Protein 7LUU (pdb70)

Nearest PDB structures (foldseek):
  7luu-assembly1_A  TM=1.004E+00  e=3.576E-62  Sphingobium indicum B90A
  5iqk-assembly1_A  TM=9.553E-01  e=4.157E-34  uncultured bacterium
  6e0s-assembly1_A  TM=9.565E-01  e=1.818E-33  soil metagenome
  4p62-assembly1_A-2  TM=9.574E-01  e=1.769E-32  Pseudomonas aeruginosa
  4ax0-assembly1_B  TM=9.598E-01  e=3.700E-32  Pseudomonas aeruginosa

Structure (mmCIF, N/CA/C/O backbone):
data_7LUU
#
_entry.id   7LUU
#
_cell.length_a   62.640
_cell.length_b   75.420
_cell.length_c   56.670
_cell.angle_alpha   90.000
_cell.angle_beta   90.000
_cell.angle_gamma   90.000
#
_symmetry.space_group_name_H-M   'P 21 21 2'
#
loop_
_entity.id
_entity.type
_entity.pdbx_description
1 polymer 'Subclass B3 metallo-beta-lactamase'
2 non-polymer 'ZINC ION'
3 non-polymer 'SULFATE ION'
4 non-polymer GLYCEROL
5 water water
#
loop_
_atom_site.group_PDB
_atom_site.id
_atom_site.type_symbol
_atom_site.label_atom_id
_atom_site.label_alt_id
_atom_site.label_comp_id
_atom_site.label_asym_id
_atom_site.label_entity_id
_atom_site.label_seq_id
_atom_site.pdbx_PDB_ins_code
_atom_site.Cartn_x
_atom_site.Cartn_y
_atom_site.Cartn_z
_atom_site.occupancy
_atom_site.B_iso_or_equiv
_atom_site.auth_seq_id
_atom_site.auth_comp_id
_atom_site.auth_asym_id
_atom_site.auth_atom_id
_atom_site.pdbx_PDB_model_num
ATOM 1 N N . SER A 1 39 ? 39.28200 24.00200 17.96400 1.000 68.78135 19 SER A N 1
ATOM 2 C CA . SER A 1 39 ? 37.98700 23.34400 18.11000 1.000 63.73754 19 SER A CA 1
ATOM 3 C C . SER A 1 39 ? 37.08300 23.51000 16.88400 1.000 59.98717 19 SER A C 1
ATOM 4 O O . SER A 1 39 ? 36.37600 24.50900 16.71100 1.000 66.75864 19 SER A O 1
ATOM 7 N N . ASP A 1 40 ? 37.07400 22.50800 16.03500 1.000 50.24907 20 ASP A N 1
ATOM 8 C CA . ASP A 1 40 ? 36.11000 22.48700 14.94600 1.000 45.71539 20 ASP A CA 1
ATOM 9 C C . ASP A 1 40 ? 34.95100 21.62600 15.41200 1.000 36.78228 20 ASP A C 1
ATOM 10 O O . ASP A 1 40 ? 34.99000 20.38700 15.35100 1.000 36.47355 20 ASP A O 1
ATOM 15 N N . ASP A 1 41 ? 33.95000 22.28300 15.93700 1.000 35.73525 21 ASP A N 1
ATOM 16 C CA . ASP A 1 41 ? 32.84500 21.60700 16.58600 1.000 32.20100 21 ASP A CA 1
ATOM 17 C C . ASP A 1 41 ? 31.81500 21.21200 15.52400 1.000 26.37500 21 ASP A C 1
ATOM 18 O O . ASP A 1 41 ? 31.19500 22.09300 14.91300 1.000 25.52625 21 ASP A O 1
ATOM 23 N N . PRO A 1 42 ? 31.62900 19.91000 15.26100 1.000 23.29069 22 PRO A N 1
ATOM 24 C CA . PRO A 1 42 ? 30.67200 19.48400 14.23100 1.000 22.22477 22 PRO A CA 1
ATOM 25 C C . PRO A 1 42 ? 29.24400 19.86100 14.56700 1.000 20.09867 22 PRO A C 1
ATOM 26 O O . PRO A 1 42 ? 28.37500 19.89600 13.66800 1.000 21.74388 22 PRO A O 1
ATOM 30 N N . LEU A 1 43 ? 28.96200 20.02900 15.85200 1.000 19.87124 23 LEU A N 1
ATOM 31 C CA . LEU A 1 43 ? 27.57400 20.25800 16.24000 1.000 17.09707 23 LEU A CA 1
ATOM 32 C C . LEU A 1 43 ? 27.18700 21.74100 16.20600 1.000 17.07296 23 LEU A C 1
ATOM 33 O O . LEU A 1 43 ? 25.98500 22.07300 16.23500 1.000 15.87509 23 LEU A O 1
ATOM 38 N N . THR A 1 44 ? 28.16200 22.63800 16.08500 1.000 17.95119 24 THR A N 1
ATOM 39 C CA . THR A 1 44 ? 27.82500 24.06700 15.95300 1.000 16.26950 24 THR A CA 1
ATOM 40 C C . THR A 1 44 ? 28.38800 24.69900 14.69400 1.000 19.47178 24 THR A C 1
ATOM 41 O O . THR A 1 44 ? 28.20700 25.91200 14.49700 1.000 19.25161 24 THR A O 1
ATOM 45 N N . ARG A 1 45 ? 29.04500 23.93100 13.81600 1.000 18.83489 25 ARG A N 1
ATOM 46 C CA . ARG A 1 45 ? 29.59400 24.53100 12.60500 1.000 18.44460 25 ARG A CA 1
ATOM 47 C C . ARG A 1 45 ? 28.45800 25.19000 11.80900 1.000 20.00490 25 ARG A C 1
ATOM 48 O O . ARG A 1 45 ? 27.40900 24.55900 11.62800 1.000 16.81671 25 ARG A O 1
ATOM 56 N N . PRO A 1 46 ? 28.56300 26.48900 11.44000 1.000 18.33708 26 PRO A N 1
ATOM 57 C CA . PRO A 1 46 ? 27.38100 27.25500 10.98700 1.000 18.77471 26 PRO A CA 1
ATOM 58 C C . PRO A 1 46 ? 26.78200 26.74200 9.69400 1.000 19.12459 26 PRO A C 1
ATOM 59 O O . PRO A 1 46 ? 27.48500 26.20200 8.81200 1.000 19.73380 26 PRO A O 1
ATOM 63 N N . MET A 1 47 ? 25.46600 26.87500 9.60600 1.000 16.59107 27 MET A N 1
ATOM 64 C CA . MET A 1 47 ? 24.69900 26.66200 8.37900 1.000 20.45045 27 MET A CA 1
ATOM 65 C C . MET A 1 47 ? 23.94400 27.91700 7.96500 1.000 18.46286 27 MET A C 1
ATOM 66 O O . MET A 1 47 ? 23.53500 28.70500 8.78800 1.000 18.61818 27 MET A O 1
ATOM 71 N N . ALA A 1 48 ? 23.64900 28.00800 6.67000 1.000 20.78505 28 ALA A N 1
ATOM 72 C CA . ALA A 1 48 ? 22.76000 29.03300 6.12000 1.000 21.91063 28 ALA A CA 1
ATOM 73 C C . ALA A 1 48 ? 23.07800 30.42100 6.65500 1.000 18.91836 28 ALA A C 1
ATOM 74 O O . ALA A 1 48 ? 22.23000 31.12600 7.20800 1.000 21.28644 28 ALA A O 1
ATOM 76 N N . VAL A 1 49 ? 24.33800 30.81000 6.48800 1.000 22.56226 29 VAL A N 1
ATOM 77 C CA . VAL A 1 49 ? 24.82800 31.98200 7.19100 1.000 21.73618 29 VAL A CA 1
ATOM 78 C C . VAL A 1 49 ? 24.13700 33.24900 6.70900 1.000 21.56879 29 VAL A C 1
ATOM 79 O O . VAL A 1 49 ? 23.85400 34.15800 7.50500 1.000 23.31659 29 VAL A O 1
ATOM 83 N N . GLU A 1 50 ? 23.78400 33.34000 5.42400 1.000 25.16322 30 GLU A N 1
ATOM 84 C CA . GLU A 1 50 ? 23.07700 34.53000 4.94500 1.000 26.73981 30 GLU A CA 1
ATOM 85 C C . GLU A 1 50 ? 21.64600 34.59900 5.50700 1.000 25.52930 30 GLU A C 1
ATOM 86 O O . GLU A 1 50 ? 21.23000 35.63500 6.06700 1.000 22.73869 30 GLU A O 1
ATOM 92 N N . ARG A 1 51 ? 20.90600 33.49200 5.41100 1.000 22.19634 31 ARG A N 1
ATOM 93 C CA . ARG A 1 51 ? 19.56200 33.45200 5.96800 1.000 24.24593 31 ARG A CA 1
ATOM 94 C C . ARG A 1 51 ? 19.57300 33.63800 7.47100 1.000 23.87893 31 ARG A C 1
ATOM 95 O O . ARG A 1 51 ? 18.58700 34.14200 8.04100 1.000 22.91020 31 ARG A O 1
ATOM 103 N N . ALA A 1 52 ? 20.66300 33.19800 8.13200 1.000 21.25234 32 ALA A N 1
ATOM 104 C CA . ALA A 1 52 ? 20.77200 33.30900 9.57400 1.000 20.20023 32 ALA A CA 1
ATOM 105 C C . ALA A 1 52 ? 20.82900 34.76200 10.04600 1.000 21.80705 32 ALA A C 1
ATOM 106 O O . ALA A 1 52 ? 20.45200 35.02500 11.21000 1.000 22.43129 32 ALA A O 1
ATOM 108 N N . LYS A 1 53 ? 21.23900 35.71700 9.17700 1.000 21.97283 33 LYS A N 1
ATOM 109 C CA . LYS A 1 53 ? 21.24000 37.11900 9.60400 1.000 22.90889 33 LYS A CA 1
ATOM 110 C C . LYS A 1 53 ? 19.84200 37.57700 10.00300 1.000 29.74029 33 LYS A C 1
ATOM 111 O O . LYS A 1 53 ? 19.69300 38.37700 10.93900 1.000 29.08756 33 LYS A O 1
ATOM 117 N N . GLU A 1 54 ? 18.81400 37.10200 9.29900 1.000 23.94734 34 GLU A N 1
ATOM 118 C CA . GLU A 1 54 ? 17.43200 37.37000 9.65600 1.000 23.49631 34 GLU A CA 1
ATOM 119 C C . GLU A 1 54 ? 16.90300 36.39100 10.70200 1.000 21.66448 34 GLU A C 1
ATOM 120 O O . GLU A 1 54 ? 16.27000 36.81000 11.69100 1.000 25.11229 34 GLU A O 1
ATOM 126 N N . TRP A 1 55 ? 17.06300 35.08600 10.45200 1.000 20.93502 35 TRP A N 1
ATOM 127 C CA . TRP A 1 55 ? 16.50300 34.08900 11.35800 1.000 17.97928 35 TRP A CA 1
ATOM 128 C C . TRP A 1 55 ? 17.01500 34.27800 12.77500 1.000 19.67143 35 TRP A C 1
ATOM 129 O O . TRP A 1 55 ? 16.26100 34.09900 13.73100 1.000 19.48404 35 TRP A O 1
ATOM 140 N N . LEU A 1 56 ? 18.31600 34.55400 12.92700 1.000 18.69507 36 LEU A N 1
ATOM 141 C CA . LEU A 1 56 ? 18.91900 34.57000 14.24900 1.000 16.62564 36 LEU A CA 1
ATOM 142 C C . LEU A 1 56 ? 19.09600 36.00300 14.77100 1.000 18.16431 36 LEU A C 1
ATOM 143 O O . LEU A 1 56 ? 19.83200 36.22900 15.71900 1.000 20.19959 36 LEU A O 1
ATOM 148 N N . ALA A 1 57 ? 18.37900 36.97600 14.19400 1.000 18.23124 37 ALA A N 1
ATOM 149 C CA . ALA A 1 57 ? 18.48600 38.31500 14.76500 1.000 19.10226 37 ALA A CA 1
ATOM 150 C C . ALA A 1 57 ? 18.11100 38.26500 16.25600 1.000 17.93033 37 ALA A C 1
ATOM 151 O O . ALA A 1 57 ? 17.14400 37.59600 16.64400 1.000 17.37562 37 ALA A O 1
ATOM 153 N N . PRO A 1 58 ? 18.85200 38.92900 17.11300 1.000 17.22179 38 PRO A N 1
ATOM 154 C CA . PRO A 1 58 ? 18.67200 38.70300 18.54400 1.000 16.22038 38 PRO A CA 1
ATOM 155 C C . PRO A 1 58 ? 17.44800 39.40500 19.08900 1.000 16.88486 38 PRO A C 1
ATOM 156 O O . PRO A 1 58 ? 17.10100 40.53200 18.67500 1.000 21.33665 38 PRO A O 1
ATOM 160 N N . LEU A 1 59 ? 16.89800 38.80200 20.14800 1.000 18.25189 39 LEU A N 1
ATOM 161 C CA . LEU A 1 59 ? 15.82900 39.38900 20.96600 1.000 19.53697 39 LEU A CA 1
ATOM 162 C C . LEU A 1 59 ? 16.14100 39.11200 22.42500 1.000 18.96632 39 LEU A C 1
ATOM 163 O O . LEU A 1 59 ? 16.62800 38.02500 22.75500 1.000 19.40221 39 LEU A O 1
ATOM 168 N N . PRO A 1 60 ? 15.81200 40.01500 23.34000 1.000 18.53477 40 PRO A N 1
ATOM 169 C CA . PRO A 1 60 ? 15.96600 39.67300 24.72200 1.000 18.60425 40 PRO A CA 1
ATOM 170 C C . PRO A 1 60 ? 15.05700 38.51200 25.08000 1.000 17.11339 40 PRO A C 1
ATOM 171 O O . PRO A 1 60 ? 13.88900 38.46200 24.65500 1.000 20.98655 40 PRO A O 1
ATOM 175 N N . PRO A 1 61 ? 15.51900 37.58000 25.88100 1.000 17.00182 41 PRO A N 1
ATOM 176 C CA . PRO A 1 61 ? 14.60500 36.52800 26.35700 1.000 14.19484 41 PRO A CA 1
ATOM 177 C C . PRO A 1 61 ? 13.52400 37.12100 27.24400 1.000 15.37814 41 PRO A C 1
ATOM 178 O O . PRO A 1 61 ? 13.72000 38.14100 27.94100 1.000 19.16148 41 PRO A O 1
ATOM 182 N N . GLU A 1 62 ? 12.32600 36.53600 27.14000 1.000 17.83389 42 GLU A N 1
ATOM 183 C CA . GLU A 1 62 ? 11.13500 37.13300 27.77800 1.000 17.31927 42 GLU A CA 1
ATOM 184 C C . GLU A 1 62 ? 10.28100 36.01900 28.35600 1.000 18.95306 42 GLU A C 1
ATOM 185 O O . GLU A 1 62 ? 10.21500 34.91900 27.78300 1.000 19.87755 42 GLU A O 1
ATOM 191 N N . ARG A 1 63 ? 9.63500 36.31300 29.49000 1.000 18.62233 43 ARG A N 1
ATOM 192 C CA . ARG A 1 63 ? 8.60900 35.42500 30.05700 1.000 15.54505 43 ARG A CA 1
ATOM 193 C C . ARG A 1 63 ? 7.35200 35.54700 29.21000 1.000 21.92063 43 ARG A C 1
ATOM 194 O O . ARG A 1 63 ? 6.95600 36.66200 28.82100 1.000 25.03319 43 ARG A O 1
ATOM 202 N N . VAL A 1 64 ? 6.75700 34.40700 28.86000 1.000 16.59264 44 VAL A N 1
ATOM 203 C CA . VAL A 1 64 ? 5.48400 34.36700 28.15800 1.000 15.27837 44 VAL A CA 1
ATOM 204 C C . VAL A 1 64 ? 4.37100 34.47700 29.17900 1.000 18.19494 44 VAL A C 1
ATOM 205 O O . VAL A 1 64 ? 3.56300 35.41000 29.15800 1.000 18.88320 44 VAL A O 1
ATOM 209 N N . PHE A 1 65 ? 4.33300 33.51800 30.08900 1.000 17.07912 45 PHE A N 1
ATOM 210 C CA . PHE A 1 65 ? 3.33500 33.51600 31.13700 1.000 17.67669 45 PHE A CA 1
ATOM 211 C C . PHE A 1 65 ? 3.82600 32.49400 32.15400 1.000 17.09581 45 PHE A C 1
ATOM 212 O O . PHE A 1 65 ? 4.35800 31.44800 31.78100 1.000 16.87898 45 PHE A O 1
ATOM 220 N N . GLY A 1 66 ? 3.70300 32.82100 33.42200 1.000 20.29530 46 GLY A N 1
ATOM 221 C CA . GLY A 1 66 ? 4.01600 31.73800 34.35800 1.000 19.03896 46 GLY A CA 1
ATOM 222 C C . GLY A 1 66 ? 5.46600 31.37400 34.29400 1.000 21.58049 46 GLY A C 1
ATOM 223 O O . GLY A 1 66 ? 6.34100 32.21900 34.17900 1.000 24.85553 46 GLY A O 1
ATOM 224 N N A ASN A 1 67 ? 5.76500 30.08800 34.35200 0.421 17.95231 47 ASN A N 1
ATOM 225 N N B ASN A 1 67 ? 5.66300 30.05900 34.21900 0.579 18.54884 47 ASN A N 1
ATOM 226 C CA A ASN A 1 67 ? 7.16200 29.69900 34.23500 0.421 16.09336 47 ASN A CA 1
ATOM 227 C CA B ASN A 1 67 ? 6.93100 29.37500 34.18900 0.579 18.62417 47 ASN A CA 1
ATOM 228 C C A ASN A 1 67 ? 7.49400 29.24000 32.81300 0.421 17.83853 47 ASN A C 1
ATOM 229 C C B ASN A 1 67 ? 7.53100 29.26200 32.79600 0.579 17.98805 47 ASN A C 1
ATOM 230 O O A ASN A 1 67 ? 8.22500 28.26900 32.62400 0.421 15.21958 47 ASN A O 1
ATOM 231 O O B ASN A 1 67 ? 8.53700 28.58200 32.63500 0.579 16.08556 47 ASN A O 1
ATOM 240 N N . SER A 1 68 ? 6.93300 29.90600 31.79400 1.000 15.31402 48 SER A N 1
ATOM 241 C CA . SER A 1 68 ? 7.26500 29.61000 30.40900 1.000 13.56650 48 SER A CA 1
ATOM 242 C C . SER A 1 68 ? 7.85100 30.85600 29.77900 1.000 15.51303 48 SER A C 1
ATOM 243 O O . SER A 1 68 ? 7.31600 31.97000 29.96300 1.000 16.34988 48 SER A O 1
ATOM 246 N N . TYR A 1 69 ? 8.90000 30.64900 28.99800 1.000 13.30969 49 TYR A N 1
ATOM 247 C CA . TYR A 1 69 ? 9.70100 31.74000 28.45100 1.000 14.63114 49 TYR A CA 1
ATOM 248 C C . TYR A 1 69 ? 10.03800 31.52700 26.98300 1.000 13.42049 49 TYR A C 1
ATOM 249 O O . TYR A 1 69 ? 10.02500 30.42000 26.46700 1.000 14.23607 49 TYR A O 1
ATOM 258 N N . LEU A 1 70 ? 10.45300 32.61200 26.35000 1.000 14.12619 50 LEU A N 1
ATOM 259 C CA . LEU A 1 70 ? 11.05500 32.55300 25.01200 1.000 13.61561 50 LEU A CA 1
ATOM 260 C C . LEU A 1 70 ? 12.53600 32.86600 25.09000 1.000 13.63151 50 LEU A C 1
ATOM 261 O O . LEU A 1 70 ? 12.94500 33.87500 25.69600 1.000 15.85401 50 LEU A O 1
ATOM 266 N N . VAL A 1 71 ? 13.34000 32.01900 24.45400 1.000 12.99522 51 VAL A N 1
ATOM 267 C CA . VAL A 1 71 ? 14.80700 32.21800 24.45300 1.000 13.86018 51 VAL A CA 1
ATOM 268 C C . VAL A 1 71 ? 15.38000 32.11700 23.04100 1.000 13.50048 51 VAL A C 1
ATOM 269 O O . VAL A 1 71 ? 16.58700 31.96800 22.84600 1.000 15.83028 51 VAL A O 1
ATOM 273 N N . GLY A 1 72 ? 14.51500 32.23700 22.04600 1.000 13.34281 52 GLY A N 1
ATOM 274 C CA . GLY A 1 72 ? 14.90000 32.17000 20.65700 1.000 12.99489 52 GLY A CA 1
ATOM 275 C C . GLY A 1 72 ? 15.20500 33.52500 20.02600 1.000 13.49680 52 GLY A C 1
ATOM 276 O O . GLY A 1 72 ? 15.90800 34.36700 20.63300 1.000 16.84730 52 GLY A O 1
ATOM 277 N N . PHE A 1 73 ? 14.85300 33.66700 18.75700 1.000 12.65816 53 PHE A N 1
ATOM 278 C CA . PHE A 1 73 ? 15.36000 34.75700 17.89700 1.000 15.68973 53 PHE A CA 1
ATOM 279 C C . PHE A 1 73 ? 14.20400 35.40200 17.14300 1.000 18.41536 53 PHE A C 1
ATOM 280 O O . PHE A 1 73 ? 13.07700 34.92000 17.20100 1.000 18.45324 53 PHE A O 1
ATOM 288 N N . ALA A 1 74 ? 14.51400 36.45300 16.33700 1.000 16.91240 54 ALA A N 1
ATOM 289 C CA . ALA A 1 74 ? 13.42900 37.13600 15.65900 1.000 18.23083 54 ALA A CA 1
ATOM 290 C C . ALA A 1 74 ? 12.72700 36.22200 14.68900 1.000 18.19399 54 ALA A C 1
ATOM 291 O O . ALA A 1 74 ? 11.50800 36.33400 14.49800 1.000 19.95503 54 ALA A O 1
ATOM 293 N N . GLY A 1 75 ? 13.45800 35.31400 14.06400 1.000 16.15807 55 GLY A N 1
ATOM 294 C CA . GLY A 1 75 ? 12.84300 34.48900 13.01800 1.000 17.20825 55 GLY A CA 1
ATOM 295 C C . GLY A 1 75 ? 12.62600 33.01200 13.37200 1.000 14.54515 55 GLY A C 1
ATOM 296 O O . GLY A 1 75 ? 12.06700 32.26000 12.54100 1.000 15.32155 55 GLY A O 1
ATOM 297 N N . LEU A 1 76 ? 13.02400 32.58700 14.57600 1.000 12.89024 56 LEU A N 1
ATOM 298 C CA . LEU A 1 76 ? 12.91300 31.15700 14.96700 1.000 12.22593 56 LEU A CA 1
ATOM 299 C C . LEU A 1 76 ? 12.60100 31.12100 16.43900 1.000 13.18572 56 LEU A C 1
ATOM 300 O O . LEU A 1 76 ? 13.37500 31.62200 17.27400 1.000 16.07102 56 LEU A O 1
ATOM 305 N N . SER A 1 77 ? 11.50900 30.45900 16.77000 1.000 12.65281 57 SER A N 1
ATOM 306 C CA . SER A 1 77 ? 11.08400 30.37400 18.16600 1.000 11.98106 57 SER A CA 1
ATOM 307 C C . SER A 1 77 ? 11.80200 29.24200 18.87500 1.000 12.72621 57 SER A C 1
ATOM 308 O O . SER A 1 77 ? 11.91300 28.13000 18.34400 1.000 13.72082 57 SER A O 1
ATOM 311 N N . VAL A 1 78 ? 12.25500 29.52900 20.09800 1.000 11.74021 58 VAL A N 1
ATOM 312 C CA . VAL A 1 78 ? 12.74700 28.49600 21.02800 1.000 12.69076 58 VAL A CA 1
ATOM 313 C C . VAL A 1 78 ? 12.11200 28.78900 22.38400 1.000 13.72686 58 VAL A C 1
ATOM 314 O O . VAL A 1 78 ? 12.20700 29.92700 22.87300 1.000 13.97708 58 VAL A O 1
ATOM 318 N N . ALA A 1 79 ? 11.44000 27.79800 22.97900 1.000 13.29756 59 ALA A N 1
ATOM 319 C CA . ALA A 1 79 ? 10.77300 28.02400 24.27600 1.000 12.10613 59 ALA A CA 1
ATOM 320 C C . ALA A 1 79 ? 11.54100 27.34900 25.40100 1.000 12.87050 59 ALA A C 1
ATOM 321 O O . ALA A 1 79 ? 12.30400 26.41300 25.17000 1.000 14.49960 59 ALA A O 1
ATOM 323 N N . LEU A 1 80 ? 11.34200 27.83500 26.63000 1.000 12.64612 60 LEU A N 1
ATOM 324 C CA . LEU A 1 80 ? 11.98100 27.28100 27.83900 1.000 12.95459 60 LEU A CA 1
ATOM 325 C C . LEU A 1 80 ? 10.88500 27.19800 28.89100 1.000 15.61544 60 LEU A C 1
ATOM 326 O O . LEU A 1 80 ? 10.16700 28.17800 29.11600 1.000 15.94447 60 LEU A O 1
ATOM 331 N N . ILE A 1 81 ? 10.68600 26.00800 29.44900 1.000 13.45540 61 ILE A N 1
ATOM 332 C CA . ILE A 1 81 ? 9.67700 25.79500 30.50000 1.000 15.35461 61 ILE A CA 1
ATOM 333 C C . ILE A 1 81 ? 10.39400 25.41800 31.77400 1.000 16.89310 61 ILE A C 1
ATOM 334 O O . ILE A 1 81 ? 11.15400 24.43900 31.79100 1.000 14.89548 61 ILE A O 1
ATOM 339 N N . ASP A 1 82 ? 10.13600 26.15900 32.84600 1.000 15.64871 62 ASP A N 1
ATOM 340 C CA . ASP A 1 82 ? 10.65100 25.82100 34.16700 1.000 20.13683 62 ASP A CA 1
ATOM 341 C C . ASP A 1 82 ? 9.60000 24.98200 34.89500 1.000 21.06799 62 ASP A C 1
ATOM 342 O O . ASP A 1 82 ? 8.60100 25.50800 35.38800 1.000 23.10779 62 ASP A O 1
ATOM 347 N N . THR A 1 83 ? 9.85500 23.67000 35.04200 1.000 19.33866 63 THR A N 1
ATOM 348 C CA . THR A 1 83 ? 8.80500 22.77200 35.51500 1.000 21.90556 63 THR A CA 1
ATOM 349 C C . THR A 1 83 ? 8.78200 22.61900 37.03400 1.000 26.48736 63 THR A C 1
ATOM 350 O O . THR A 1 83 ? 7.85800 22.00000 37.56100 1.000 27.11058 63 THR A O 1
ATOM 354 N N . GLY A 1 84 ? 9.78200 23.13300 37.71800 1.000 23.57421 64 GLY A N 1
ATOM 355 C CA . GLY A 1 84 ? 9.95900 22.91200 39.14000 1.000 24.59540 64 GLY A CA 1
ATOM 356 C C . GLY A 1 84 ? 10.83400 21.71800 39.45700 1.000 29.71804 64 GLY A C 1
ATOM 357 O O . GLY A 1 84 ? 11.31400 21.60000 40.59500 1.000 29.36905 64 GLY A O 1
ATOM 358 N N . ALA A 1 85 ? 11.08800 20.85900 38.47300 1.000 25.46941 65 ALA A N 1
ATOM 359 C CA . ALA A 1 85 ? 11.95700 19.68600 38.57600 1.000 26.73334 65 ALA A CA 1
ATOM 360 C C . ALA A 1 85 ? 12.84800 19.57800 37.34700 1.000 24.99797 65 ALA A C 1
ATOM 361 O O . ALA A 1 85 ? 13.19800 18.49200 36.88100 1.000 25.68535 65 ALA A O 1
ATOM 363 N N . GLY A 1 86 ? 13.28800 20.71900 36.85400 1.000 24.92676 66 GLY A N 1
ATOM 364 C CA . GLY A 1 86 ? 14.12000 20.75700 35.67400 1.000 24.00826 66 GLY A CA 1
ATOM 365 C C . GLY A 1 86 ? 13.47900 21.61400 34.60600 1.000 19.78391 66 GLY A C 1
ATOM 366 O O . GLY A 1 86 ? 12.31100 22.00600 34.69600 1.000 20.63750 66 GLY A O 1
ATOM 367 N N . LEU A 1 87 ? 14.26300 21.86200 33.57500 1.000 16.05146 67 LEU A N 1
ATOM 368 C CA . LEU A 1 87 ? 13.84300 22.77400 32.50300 1.000 18.24561 67 LEU A CA 1
ATOM 369 C C . LEU A 1 87 ? 13.59100 21.96200 31.24800 1.000 15.41434 67 LEU A C 1
ATOM 370 O O . LEU A 1 87 ? 14.22100 20.91600 31.01600 1.000 16.03553 67 LEU A O 1
ATOM 375 N N . VAL A 1 88 ? 12.70500 22.48400 30.40600 1.000 13.73121 68 VAL A N 1
ATOM 376 C CA . VAL A 1 88 ? 12.44700 21.86700 29.09000 1.000 14.30202 68 VAL A CA 1
ATOM 377 C C . VAL A 1 88 ? 12.63700 22.93600 28.01700 1.000 16.48799 68 VAL A C 1
ATOM 378 O O . VAL A 1 88 ? 12.05700 24.02700 28.12000 1.000 15.76088 68 VAL A O 1
ATOM 382 N N . LEU A 1 89 ? 13.40700 22.63100 26.98300 1.000 12.57625 69 LEU A N 1
ATOM 383 C CA . LEU A 1 89 ? 13.51700 23.50800 25.80600 1.000 13.70148 69 LEU A CA 1
ATOM 384 C C . LEU A 1 89 ? 12.65600 22.94300 24.70200 1.000 12.25895 69 LEU A C 1
ATOM 385 O O . LEU A 1 89 ? 12.53000 21.72300 24.60500 1.000 14.44568 69 LEU A O 1
ATOM 390 N N . ILE A 1 90 ? 12.15100 23.81200 23.82200 1.000 10.82228 70 ILE A N 1
ATOM 391 C CA . ILE A 1 90 ? 11.45100 23.43200 22.61300 1.000 10.20464 70 ILE A CA 1
ATOM 392 C C . ILE A 1 90 ? 12.21000 24.02900 21.44600 1.000 12.33723 70 ILE A C 1
ATOM 393 O O . ILE A 1 90 ? 12.32000 25.26900 21.32700 1.000 13.34463 70 ILE A O 1
ATOM 398 N N . ASP A 1 91 ? 12.72000 23.12600 20.59400 1.000 12.24469 71 ASP A N 1
ATOM 399 C CA . ASP A 1 91 ? 13.53400 23.38000 19.39200 1.000 12.26305 71 ASP A CA 1
ATOM 400 C C . ASP A 1 91 ? 14.90700 23.96600 19.72100 1.000 12.47744 71 ASP A C 1
ATOM 401 O O . ASP A 1 91 ? 15.26600 24.23500 20.89100 1.000 14.67077 71 ASP A O 1
ATOM 406 N N . GLY A 1 92 ? 15.71900 24.05000 18.66500 1.000 13.68607 72 GLY A N 1
ATOM 407 C CA . GLY A 1 92 ? 17.13500 24.39000 18.85100 1.000 14.16827 72 GLY A CA 1
ATOM 408 C C . GLY A 1 92 ? 17.69500 25.28000 17.76500 1.000 14.92738 72 GLY A C 1
ATOM 409 O O . GLY A 1 92 ? 18.91400 25.48200 17.73900 1.000 15.32955 72 GLY A O 1
ATOM 410 N N . ALA A 1 93 ? 16.86600 25.83600 16.88700 1.000 14.22833 73 ALA A N 1
ATOM 411 C CA . ALA A 1 93 ? 17.33100 26.69900 15.79900 1.000 13.14904 73 ALA A CA 1
ATOM 412 C C . ALA A 1 93 ? 18.49500 26.04300 15.01800 1.000 13.11813 73 ALA A C 1
ATOM 413 O O . ALA A 1 93 ? 18.53100 24.81300 14.81800 1.000 15.33329 73 ALA A O 1
ATOM 415 N N . LEU A 1 94 ? 19.39400 26.89400 14.47200 1.000 13.24583 74 LEU A N 1
ATOM 416 C CA . LEU A 1 94 ? 20.51300 26.42700 13.63600 1.000 15.88887 74 LEU A CA 1
ATOM 417 C C . LEU A 1 94 ? 21.68300 25.94600 14.50000 1.000 16.65101 74 LEU A C 1
ATOM 418 O O . LEU A 1 94 ? 21.73800 26.20600 15.70300 1.000 15.65035 74 LEU A O 1
ATOM 423 N N . PRO A 1 95 ? 22.64500 25.20400 13.92500 1.000 14.94828 75 PRO A N 1
ATOM 424 C CA . PRO A 1 95 ? 23.75400 24.72700 14.77300 1.000 15.59264 75 PRO A CA 1
ATOM 425 C C . PRO A 1 95 ? 24.47900 25.86000 15.51900 1.000 16.72168 75 PRO A C 1
ATOM 426 O O . PRO A 1 95 ? 24.82500 25.73200 16.70500 1.000 15.83994 75 PRO A O 1
ATOM 430 N N . GLN A 1 96 ? 24.77700 26.96800 14.83100 1.000 15.84936 76 GLN A N 1
ATOM 431 C CA . GLN A 1 96 ? 25.50200 28.03800 15.48600 1.000 15.84908 76 GLN A CA 1
ATOM 432 C C . GLN A 1 96 ? 24.64500 28.78900 16.49600 1.000 17.48346 76 GLN A C 1
ATOM 433 O O . GLN A 1 96 ? 25.19700 29.60200 17.23900 1.000 21.01485 76 GLN A O 1
ATOM 439 N N . ALA A 1 97 ? 23.33100 28.48000 16.58300 1.000 14.46498 77 ALA A N 1
ATOM 440 C CA . ALA A 1 97 ? 22.48700 29.12600 17.58000 1.000 13.86184 77 ALA A CA 1
ATOM 441 C C . ALA A 1 97 ? 22.60700 28.48900 18.93700 1.000 14.24038 77 ALA A C 1
ATOM 442 O O . ALA A 1 97 ? 22.15300 29.07600 19.92900 1.000 16.77079 77 ALA A O 1
ATOM 444 N N . ALA A 1 98 ? 23.18900 27.29200 19.03200 1.000 14.29062 78 ALA A N 1
ATOM 445 C CA . ALA A 1 98 ? 23.17300 26.63600 20.35000 1.000 16.93134 78 ALA A CA 1
ATOM 446 C C . ALA A 1 98 ? 23.82000 27.49300 21.44000 1.000 17.41734 78 ALA A C 1
ATOM 447 O O . ALA A 1 98 ? 23.19900 27.68600 22.50500 1.000 14.94839 78 ALA A O 1
ATOM 449 N N . PRO A 1 99 ? 25.00000 28.06800 21.24200 1.000 16.90853 79 PRO A N 1
ATOM 450 C CA . PRO A 1 99 ? 25.54900 28.95800 22.29100 0.998 19.69962 79 PRO A CA 1
ATOM 451 C C . PRO A 1 99 ? 24.67800 30.18000 22.58800 1.000 18.82622 79 PRO A C 1
ATOM 452 O O . PRO A 1 99 ? 24.65200 30.62800 23.74900 1.000 18.18040 79 PRO A O 1
ATOM 456 N N . MET A 1 100 ? 24.01000 30.74700 21.57200 1.000 18.31835 80 MET A N 1
ATOM 457 C CA . MET A 1 100 ? 23.13900 31.91100 21.77400 1.000 18.47918 80 MET A CA 1
ATOM 458 C C . MET A 1 100 ? 21.93300 31.52900 22.62300 1.000 14.58008 80 MET A C 1
ATOM 459 O O . MET A 1 100 ? 21.53000 32.26900 23.51400 1.000 17.17184 80 MET A O 1
ATOM 464 N N . ILE A 1 101 ? 21.37000 30.33700 22.38000 1.000 14.78633 81 ILE A N 1
ATOM 465 C CA . ILE A 1 101 ? 20.25800 29.85000 23.21000 1.000 14.87521 81 ILE A CA 1
ATOM 466 C C . ILE A 1 101 ? 20.68500 29.69400 24.66000 1.000 13.69295 81 ILE A C 1
ATOM 467 O O . ILE A 1 101 ? 19.96700 30.13700 25.58300 1.000 15.36636 81 ILE A O 1
ATOM 472 N N . LEU A 1 102 ? 21.83000 29.04800 24.88900 1.000 15.91450 82 LEU A N 1
ATOM 473 C CA . LEU A 1 102 ? 22.27100 28.82100 26.26400 1.000 16.80503 82 LEU A CA 1
ATOM 474 C C . LEU A 1 102 ? 22.55300 30.16500 26.95100 1.000 14.06625 82 LEU A C 1
ATOM 475 O O . LEU A 1 102 ? 22.25100 30.33500 28.13500 1.000 16.28444 82 LEU A O 1
ATOM 480 N N . SER A 1 103 ? 23.14000 31.11300 26.23000 1.000 16.05430 83 SER A N 1
ATOM 481 C CA . SER A 1 103 ? 23.31000 32.45400 26.77400 1.000 16.74336 83 SER A CA 1
ATOM 482 C C . SER A 1 103 ? 21.96700 33.06100 27.20300 1.000 20.73040 83 SER A C 1
ATOM 483 O O . SER A 1 103 ? 21.87100 33.69400 28.26000 1.000 18.33774 83 SER A O 1
ATOM 486 N N . ASN A 1 104 ? 20.93600 32.92900 26.35100 1.000 16.33252 84 ASN A N 1
ATOM 487 C CA . ASN A 1 104 ? 19.62800 33.47400 26.68900 1.000 15.28092 84 ASN A CA 1
ATOM 488 C C . ASN A 1 104 ? 19.05700 32.78200 27.92900 1.000 14.92918 84 ASN A C 1
ATOM 489 O O . ASN A 1 104 ? 18.39100 33.41600 28.76100 1.000 15.77019 84 ASN A O 1
ATOM 494 N N . VAL A 1 105 ? 19.27900 31.47200 28.05600 1.000 13.86241 85 VAL A N 1
ATOM 495 C CA . VAL A 1 105 ? 18.80100 30.74400 29.23600 1.000 15.26424 85 VAL A CA 1
ATOM 496 C C . VAL A 1 105 ? 19.46300 31.32700 30.49400 1.000 16.31315 85 VAL A C 1
ATOM 497 O O . VAL A 1 105 ? 18.80700 31.59400 31.51000 1.000 17.94902 85 VAL A O 1
ATOM 501 N N . ARG A 1 106 ? 20.76800 31.59300 30.40200 1.000 16.19489 86 ARG A N 1
ATOM 502 C CA . ARG A 1 106 ? 21.48700 32.20100 31.51800 1.000 16.46113 86 ARG A CA 1
ATOM 503 C C . ARG A 1 106 ? 21.02800 33.62000 31.81400 1.000 18.55819 86 ARG A C 1
ATOM 504 O O . ARG A 1 106 ? 21.01400 34.04900 32.99300 1.000 19.34856 86 ARG A O 1
ATOM 512 N N . LYS A 1 107 ? 20.67600 34.39700 30.77400 1.000 19.45706 87 LYS A N 1
ATOM 513 C CA . LYS A 1 107 ? 20.23200 35.77100 31.01500 1.000 18.21467 87 LYS A CA 1
ATOM 514 C C . LYS A 1 107 ? 18.97000 35.80900 31.85000 1.000 20.30538 87 LYS A C 1
ATOM 515 O O . LYS A 1 107 ? 18.75400 36.75700 32.61400 1.000 21.89326 87 LYS A O 1
ATOM 521 N N . LEU A 1 108 ? 18.12800 34.78300 31.73000 1.000 18.24803 88 LEU A N 1
ATOM 522 C CA . LEU A 1 108 ? 16.91600 34.64700 32.53400 1.000 18.63404 88 LEU A CA 1
ATOM 523 C C . LEU A 1 108 ? 17.19900 34.16300 33.95100 1.000 20.43065 88 LEU A C 1
ATOM 524 O O . LEU A 1 108 ? 16.24200 34.03700 34.72900 1.000 24.74972 88 LEU A O 1
ATOM 529 N N . GLY A 1 109 ? 18.44600 33.80900 34.26900 1.000 19.68114 89 GLY A N 1
ATOM 530 C CA . GLY A 1 109 ? 18.82200 33.35400 35.58300 1.000 19.01969 89 GLY A CA 1
ATOM 531 C C . GLY A 1 109 ? 18.82900 31.86800 35.76400 1.000 21.52467 89 GLY A C 1
ATOM 532 O O . GLY A 1 109 ? 18.91400 31.39900 36.90300 1.000 21.75643 89 GLY A O 1
ATOM 533 N N . PHE A 1 110 ? 18.77700 31.09900 34.67800 1.000 17.75494 90 PHE A N 1
ATOM 534 C CA . PHE A 1 110 ? 18.71200 29.64700 34.77400 1.000 17.48493 90 PHE A CA 1
ATOM 535 C C . PHE A 1 110 ? 20.06800 29.02300 34.42400 1.000 19.95667 90 PHE A C 1
ATOM 536 O O . PHE A 1 110 ? 20.89300 29.61800 33.70500 1.000 21.45330 90 PHE A O 1
ATOM 544 N N . ASP A 1 111 ? 20.27600 27.79400 34.93100 1.000 19.18116 91 ASP A N 1
ATOM 545 C CA . ASP A 1 111 ? 21.46300 27.00000 34.62900 1.000 18.22306 91 ASP A CA 1
ATOM 546 C C . ASP A 1 111 ? 21.08300 26.00700 33.54800 1.000 16.16195 91 ASP A C 1
ATOM 547 O O . ASP A 1 111 ? 20.23200 25.13600 33.80400 1.000 17.95584 91 ASP A O 1
ATOM 552 N N . PRO A 1 112 ? 21.72000 26.07000 32.36800 1.000 16.90459 92 PRO A N 1
ATOM 553 C CA . PRO A 1 112 ? 21.39700 25.11600 31.29500 1.000 18.13463 92 PRO A CA 1
ATOM 554 C C . PRO A 1 112 ? 21.63600 23.67700 31.69000 1.000 18.54570 92 PRO A C 1
ATOM 555 O O . PRO A 1 112 ? 21.00900 22.79800 31.09100 1.000 18.33403 92 PRO A O 1
ATOM 559 N N . ARG A 1 113 ? 22.48900 23.41600 32.68600 1.000 18.01275 93 ARG A N 1
ATOM 560 C CA . ARG A 1 113 ? 22.67300 22.03900 33.13600 1.000 17.71040 93 ARG A CA 1
ATOM 561 C C . ARG A 1 113 ? 21.39000 21.45400 33.72200 1.000 20.15986 93 ARG A C 1
ATOM 562 O O . ARG A 1 113 ? 21.31100 20.21800 33.89200 1.000 18.76553 93 ARG A O 1
ATOM 570 N N . ASP A 1 114 ? 20.38100 22.29800 33.99900 1.000 17.97644 94 ASP A N 1
ATOM 571 C CA . ASP A 1 114 ? 19.10700 21.80700 34.48700 1.000 15.68064 94 ASP A CA 1
ATOM 572 C C . ASP A 1 114 ? 18.10900 21.48100 33.38400 1.000 16.87810 94 ASP A C 1
ATOM 573 O O . ASP A 1 114 ? 16.97800 21.13000 33.69800 1.000 17.69015 94 AS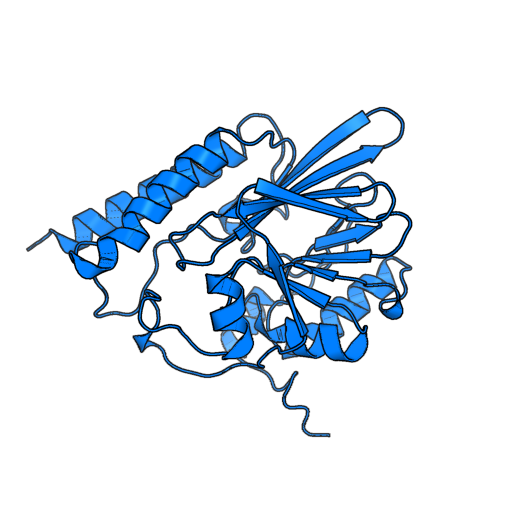P A O 1
ATOM 578 N N . ILE A 1 115 ? 18.49300 21.57200 32.10900 1.000 17.37025 95 ILE A N 1
ATOM 579 C CA . ILE A 1 115 ? 17.56900 21.24100 31.02200 1.000 17.65047 95 ILE A CA 1
ATOM 580 C C . ILE A 1 115 ? 17.54800 19.72300 30.89800 1.000 14.80398 95 ILE A C 1
ATOM 581 O O . ILE A 1 115 ? 18.58800 19.08200 30.65600 1.000 17.50668 95 ILE A O 1
ATOM 586 N N . LYS A 1 116 ? 16.37500 19.15000 31.11600 1.000 13.85668 96 LYS A N 1
ATOM 587 C CA . LYS A 1 116 ? 16.20300 17.71000 31.13800 1.000 14.06216 96 LYS A CA 1
ATOM 588 C C . LYS A 1 116 ? 15.71900 17.16600 29.79600 1.000 17.36831 96 LYS A C 1
ATOM 589 O O . LYS A 1 116 ? 15.97500 16.00700 29.47800 1.000 15.77082 96 LYS A O 1
ATOM 595 N N . PHE A 1 117 ? 14.95800 17.95500 29.06300 1.000 14.23516 97 PHE A N 1
ATOM 596 C CA . PHE A 1 117 ? 14.37900 17.49800 27.79300 1.000 12.59544 97 PHE A CA 1
ATOM 597 C C . PHE A 1 117 ? 14.45400 18.62900 26.78600 1.000 12.12036 97 PHE A C 1
ATOM 598 O O . PHE A 1 117 ? 14.26800 19.79700 27.14100 1.000 14.95973 97 PHE A O 1
ATOM 606 N N . ILE A 1 118 ? 14.65000 18.26800 25.51100 1.000 11.84962 98 ILE A N 1
ATOM 607 C CA . ILE A 1 118 ? 14.54500 19.20100 24.40100 1.000 11.49678 98 ILE A CA 1
ATOM 608 C C . ILE A 1 118 ? 13.48700 18.60600 23.47600 1.000 14.41532 98 ILE A C 1
ATOM 609 O O . ILE A 1 118 ? 13.66300 17.48700 22.94500 1.000 14.76455 98 ILE A O 1
ATOM 614 N N . LEU A 1 119 ? 12.36300 19.32000 23.31000 1.000 11.07260 99 LEU A N 1
ATOM 615 C CA . LEU A 1 119 ? 11.28300 18.83300 22.42600 1.000 10.91447 99 LEU A CA 1
ATOM 616 C C . LEU A 1 119 ? 11.54400 19.32200 20.99000 1.000 13.81843 99 LEU A C 1
ATOM 617 O O . LEU A 1 119 ? 12.01500 20.42500 20.78900 1.000 16.29676 99 LEU A O 1
ATOM 622 N N . SER A 1 120 ? 11.24900 18.49800 19.98500 1.000 12.23905 100 SER A N 1
ATOM 623 C CA . SER A 1 120 ? 11.53900 18.84800 18.58300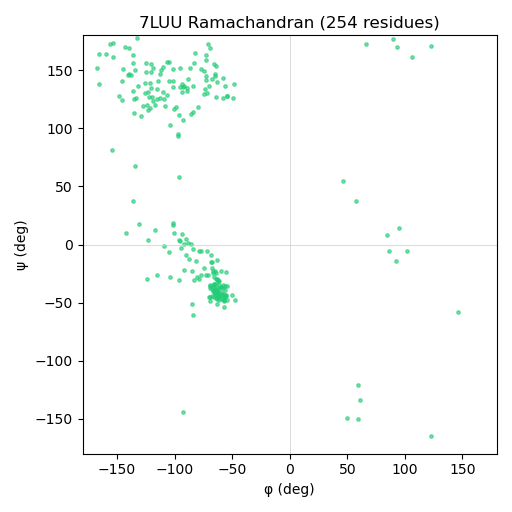 1.000 12.26813 100 SER A CA 1
ATOM 624 C C . SER A 1 120 ? 10.24800 18.90100 17.75800 1.000 14.46454 100 SER A C 1
ATOM 625 O O . SER A 1 120 ? 9.53300 17.89700 17.69000 1.000 15.98954 100 SER A O 1
ATOM 628 N N . THR A 1 121 ? 9.97800 20.06100 17.10200 1.000 11.28619 101 THR A N 1
ATOM 629 C CA . THR A 1 121 ? 8.79000 20.13200 16.26100 1.000 11.16357 101 THR A CA 1
ATOM 630 C C . THR A 1 121 ? 8.99100 19.46300 14.91000 1.000 16.29689 101 THR A C 1
ATOM 631 O O . THR A 1 121 ? 7.99400 19.06300 14.26800 1.000 17.11554 101 THR A O 1
ATOM 635 N N . GLU A 1 122 ? 10.23000 19.45900 14.39800 1.000 11.31620 102 GLU A N 1
ATOM 636 C CA . GLU A 1 122 ? 10.49900 18.90800 13.05600 1.000 14.12498 102 GLU A CA 1
ATOM 637 C C . GLU A 1 122 ? 11.98700 18.71600 12.80700 1.000 14.55199 102 GLU A C 1
ATOM 638 O O . GLU A 1 122 ? 12.83000 19.48900 13.32500 1.000 13.44474 102 GLU A O 1
ATOM 644 N N . PRO A 1 123 ? 12.34600 17.76000 11.96700 1.000 13.24246 103 PRO A N 1
ATOM 645 C CA . PRO A 1 123 ? 13.75600 17.41400 11.78400 1.000 12.99625 103 PRO A CA 1
ATOM 646 C C . PRO A 1 123 ? 14.34700 18.13200 10.55900 1.000 16.90142 103 PRO A C 1
ATOM 647 O O . PRO A 1 123 ? 14.81200 17.51500 9.59800 1.000 17.89179 103 PRO A O 1
ATOM 651 N N . HIS A 1 124 ? 14.27400 19.47600 10.56900 1.000 13.06084 104 HIS A N 1
ATOM 652 C CA . HIS A 1 124 ? 14.90300 20.30100 9.56200 1.000 12.33957 104 HIS A CA 1
ATOM 653 C C . HIS A 1 124 ? 15.91900 21.18500 10.26900 1.000 12.75977 104 HIS A C 1
ATOM 654 O O . HIS A 1 124 ? 15.77600 21.47000 11.48200 1.000 14.67430 104 HIS A O 1
ATOM 661 N N . TYR A 1 125 ? 16.97300 21.58000 9.53200 1.000 13.88896 105 TYR A N 1
ATOM 662 C CA . TYR A 1 125 ? 18.09800 22.18600 10.25000 1.000 14.22670 105 TYR A CA 1
ATOM 663 C C . TYR A 1 125 ? 17.80200 23.56900 10.86000 1.000 13.64762 105 TYR A C 1
ATOM 664 O O . TYR A 1 125 ? 18.56400 23.99900 11.74000 1.000 14.29487 105 TYR A O 1
ATOM 673 N N . ASP A 1 126 ? 16.71000 24.25800 10.45800 1.000 13.47377 106 ASP A N 1
ATOM 674 C CA . ASP A 1 126 ? 16.42800 25.55000 11.07900 1.000 13.03761 106 ASP A CA 1
ATOM 675 C C . ASP A 1 126 ? 15.66100 25.39200 12.38500 1.000 12.33818 106 ASP A C 1
ATOM 676 O O . ASP A 1 126 ? 15.45200 26.38500 13.08300 1.000 16.75534 106 ASP A O 1
ATOM 681 N N . HIS A 1 127 ? 15.26400 24.15600 12.76600 1.000 12.67691 107 HIS A N 1
ATOM 682 C CA . HIS A 1 127 ? 14.65400 23.91600 14.07100 1.000 13.30741 107 HIS A CA 1
ATOM 683 C C . HIS A 1 127 ? 15.38300 22.87300 14.85900 1.000 14.98431 107 HIS A C 1
ATOM 684 O O . HIS A 1 127 ? 15.38300 22.92100 16.08000 1.000 16.08955 107 HIS A O 1
ATOM 691 N N . ALA A 1 128 ? 16.02200 21.92100 14.19100 1.000 13.38094 108 ALA A N 1
ATOM 692 C CA . ALA A 1 128 ? 16.76100 20.90000 14.90900 1.000 13.03664 108 ALA A CA 1
ATOM 693 C C . ALA A 1 128 ? 18.26700 21.09600 14.85200 1.000 13.76267 108 ALA A C 1
ATOM 694 O O . ALA A 1 128 ? 18.97800 20.30700 15.46100 1.000 15.70097 108 ALA A O 1
ATOM 696 N N . GLY A 1 129 ? 18.73800 22.06800 14.07700 1.000 13.22378 109 GLY A N 1
ATOM 697 C CA . GLY A 1 129 ? 20.15700 22.19100 13.82200 1.000 13.75067 109 GLY A CA 1
ATOM 698 C C . GLY A 1 129 ? 21.00000 22.30000 15.07900 1.000 12.80707 109 GLY A C 1
ATOM 699 O O . GLY A 1 129 ? 22.10400 21.72700 15.13000 1.000 14.40560 109 GLY A O 1
ATOM 700 N N . GLY A 1 130 ? 20.51500 23.02100 16.07900 1.000 13.23036 110 GLY A N 1
ATOM 701 C CA . GLY A 1 130 ? 21.25800 23.19100 17.30800 1.000 13.69845 110 GLY A CA 1
ATOM 702 C C . GLY A 1 130 ? 20.95900 22.18900 18.38300 1.000 13.13582 110 GLY A C 1
ATOM 703 O O . GLY A 1 130 ? 21.55000 22.26100 19.46900 1.000 15.00667 110 GLY A O 1
ATOM 704 N N . ILE A 1 131 ? 20.05900 21.24300 18.13500 1.000 13.68833 111 ILE A N 1
ATOM 705 C CA . ILE A 1 131 ? 19.62200 20.34500 19.21400 1.000 12.67426 111 ILE A CA 1
ATOM 706 C C . ILE A 1 131 ? 20.73600 19.41200 19.68300 1.000 15.15504 111 ILE A C 1
ATOM 707 O O . ILE A 1 131 ? 20.90200 19.19600 20.88000 1.000 14.29425 111 ILE A O 1
ATOM 712 N N . ALA A 1 132 ? 21.49100 18.81200 18.76400 1.000 16.23660 112 ALA A N 1
ATOM 713 C CA . ALA A 1 132 ? 22.57800 17.94400 19.19400 1.000 16.36279 112 ALA A CA 1
ATOM 714 C C . ALA A 1 132 ? 23.55500 18.65600 20.09600 1.000 14.16149 112 ALA A C 1
ATOM 715 O O . ALA A 1 132 ? 23.99800 18.09300 21.11500 1.000 14.66413 112 ALA A O 1
ATOM 717 N N . ALA A 1 133 ? 23.93800 19.89100 19.73900 1.000 14.50245 113 ALA A N 1
ATOM 718 C CA . ALA A 1 133 ? 24.85900 20.62800 20.58700 1.000 16.10829 113 ALA A CA 1
ATOM 719 C C . ALA A 1 133 ? 24.23000 20.87700 21.94800 1.000 16.55316 113 ALA A C 1
ATOM 720 O O . ALA A 1 133 ? 24.91900 20.82400 22.98100 1.000 15.99035 113 ALA A O 1
ATOM 722 N N . LEU A 1 134 ? 22.96200 21.28200 21.95200 1.000 14.63852 114 LEU A N 1
ATOM 723 C CA . LEU A 1 134 ? 22.27300 21.58000 23.22700 1.000 13.16767 114 LEU A CA 1
ATOM 724 C C . LEU A 1 134 ? 22.17600 20.32600 24.09100 1.000 15.74000 114 LEU A C 1
ATOM 725 O O . LEU A 1 134 ? 22.40400 20.37200 25.30600 1.000 16.22492 114 LEU A O 1
ATOM 730 N N . ALA A 1 135 ? 21.87900 19.17900 23.46800 1.000 14.96688 115 ALA A N 1
ATOM 731 C CA . ALA A 1 135 ? 21.81800 17.94200 24.21900 1.000 16.19141 115 ALA A CA 1
ATOM 732 C C . ALA A 1 135 ? 23.19200 17.58500 24.78100 1.000 17.76804 115 ALA A C 1
ATOM 733 O O . ALA A 1 135 ? 23.28900 17.11300 25.92400 1.000 19.40391 115 ALA A O 1
ATOM 735 N N . ARG A 1 136 ? 24.23300 17.75200 23.96600 1.000 14.97311 116 ARG A N 1
ATOM 736 C CA . ARG A 1 136 ? 25.59500 17.48000 24.42600 1.000 18.08009 116 ARG A CA 1
ATOM 737 C C . ARG A 1 136 ? 25.91200 18.31100 25.65500 1.000 19.45525 116 ARG A C 1
ATOM 738 O O . ARG A 1 136 ? 26.41800 17.79500 26.67600 1.000 20.79767 116 ARG A O 1
ATOM 746 N N . ASP A 1 137 ? 25.61900 19.60200 25.58800 1.000 17.35670 117 ASP A N 1
ATOM 747 C CA . ASP A 1 137 ? 26.10700 20.51500 26.61900 1.000 21.41658 117 ASP A CA 1
ATOM 748 C C . ASP A 1 137 ? 25.29300 20.41200 27.90600 1.000 18.99757 117 ASP A C 1
ATOM 749 O O . ASP A 1 137 ? 25.82600 20.68000 29.00400 1.000 22.44633 117 ASP A O 1
ATOM 754 N N . THR A 1 138 ? 24.05200 19.99600 27.80800 1.000 14.76750 118 THR A N 1
ATOM 755 C CA . THR A 1 138 ? 23.11100 19.97100 28.94600 1.000 17.27418 118 THR A CA 1
ATOM 756 C C . THR A 1 138 ? 22.86900 18.58800 29.53600 1.000 19.77326 118 THR A C 1
ATOM 757 O O . THR A 1 138 ? 22.47000 18.50000 30.71300 1.000 22.95966 118 THR A O 1
ATOM 761 N N . GLY A 1 139 ? 23.00900 17.55100 28.73300 1.000 16.68301 119 GLY A N 1
ATOM 762 C CA . GLY A 1 139 ? 22.66700 16.19300 29.08600 1.000 18.61012 119 GLY A CA 1
ATOM 763 C 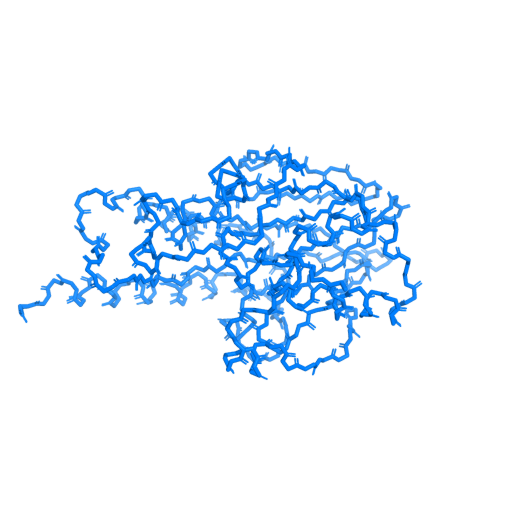C . GLY A 1 139 ? 21.21000 15.86100 28.86900 1.000 18.50229 119 GLY A C 1
ATOM 764 O O . GLY A 1 139 ? 20.79100 14.73200 29.18400 1.000 19.80285 119 GLY A O 1
ATOM 765 N N . ALA A 1 140 ? 20.46900 16.76600 28.24600 1.000 14.54363 120 ALA A N 1
ATOM 766 C CA . ALA A 1 140 ? 19.05100 16.55900 28.01800 1.000 13.70787 120 ALA A CA 1
ATOM 767 C C . ALA A 1 140 ? 18.78900 15.38400 27.06000 1.000 15.97711 120 ALA A C 1
ATOM 768 O O . ALA A 1 140 ? 19.55400 15.12400 26.13300 1.000 18.01858 120 ALA A O 1
ATOM 770 N N . THR A 1 141 ? 17.58400 14.80900 27.20000 1.000 14.31844 121 THR A N 1
ATOM 771 C CA . THR A 1 141 ? 17.02900 13.84500 26.27700 1.000 16.91787 121 THR A CA 1
ATOM 772 C C . THR A 1 141 ? 16.19200 14.58700 25.25000 1.000 16.80498 121 THR A C 1
ATOM 773 O O . THR A 1 141 ? 15.42400 15.46500 25.62500 1.000 13.70931 121 THR A O 1
ATOM 777 N N . VAL A 1 142 ? 16.34200 14.21300 23.96100 1.000 13.75800 122 VAL A N 1
ATOM 778 C CA . VAL A 1 142 ? 15.59700 14.86400 22.88800 1.000 14.95094 122 VAL A CA 1
ATOM 779 C C . VAL A 1 142 ? 14.32700 14.09300 22.66100 1.000 17.05291 122 VAL A C 1
ATOM 780 O O . VAL A 1 142 ? 14.35600 12.85200 22.57300 1.000 17.14429 122 VAL A O 1
ATOM 784 N N . VAL A 1 143 ? 13.22400 14.81200 22.49100 1.000 12.75094 123 VAL A N 1
ATOM 785 C CA . VAL A 1 143 ? 11.90200 14.17800 22.44900 1.000 15.44066 123 VAL A CA 1
ATOM 786 C C . VAL A 1 143 ? 11.24400 14.53800 21.14100 1.000 13.54896 123 VAL A C 1
ATOM 787 O O . VAL A 1 143 ? 11.22100 15.71300 20.77200 1.000 12.75252 123 VAL A O 1
ATOM 791 N N . ALA A 1 144 ? 10.70900 13.52600 20.42400 1.000 13.33522 124 ALA A N 1
ATOM 792 C CA . ALA A 1 144 ? 10.13500 13.78700 19.09600 1.000 15.31339 124 ALA A CA 1
ATOM 793 C C . ALA A 1 144 ? 9.07300 12.73600 18.78300 1.000 13.89146 124 ALA A C 1
ATOM 794 O O . ALA A 1 144 ? 8.90300 11.75900 19.50900 1.000 15.50404 124 ALA A O 1
ATOM 796 N N . SER A 1 145 ? 8.39400 12.93900 17.67700 1.000 13.87200 125 SER A N 1
ATOM 797 C CA . SER A 1 145 ? 7.54900 11.89300 17.12300 1.000 14.18978 125 SER A CA 1
ATOM 798 C C . SER A 1 145 ? 8.37600 10.74200 16.57800 1.000 13.29650 125 SER A C 1
ATOM 799 O O . SER A 1 145 ? 9.61300 10.81300 16.43100 1.000 14.78558 125 SER A O 1
ATOM 802 N N . ARG A 1 146 ? 7.67300 9.65700 16.25600 1.000 16.48444 126 ARG A N 1
ATOM 803 C CA . ARG A 1 146 ? 8.35100 8.50000 15.66100 1.000 16.15186 126 ARG A CA 1
ATOM 804 C C . ARG A 1 146 ? 9.09500 8.88800 14.37000 1.000 17.97060 126 ARG A C 1
ATOM 805 O O . ARG A 1 146 ? 10.29700 8.61300 14.23200 1.000 18.71870 126 ARG A O 1
ATOM 813 N N . ARG A 1 147 ? 8.38700 9.51600 13.40400 1.000 16.69722 127 ARG A N 1
ATOM 814 C CA . ARG A 1 147 ? 9.03300 9.91500 12.15500 1.000 17.31888 127 ARG A CA 1
ATOM 815 C C . ARG A 1 147 ? 10.02600 11.04200 12.36300 1.000 15.51928 127 ARG A C 1
ATOM 816 O O . ARG A 1 147 ? 11.09000 11.09800 11.69600 1.000 16.35791 127 ARG A O 1
ATOM 824 N N . GLY A 1 148 ? 9.67700 11.96300 13.25100 1.000 15.26845 128 GLY A N 1
ATOM 825 C CA . GLY A 1 148 ? 10.59300 13.04100 13.58600 1.000 13.51447 128 GLY A CA 1
ATOM 826 C C . GLY A 1 148 ? 11.90800 12.50600 14.11800 1.000 15.36384 128 GLY A C 1
ATOM 827 O O . GLY A 1 148 ? 12.97500 12.94400 13.69300 1.000 14.57292 128 GLY A O 1
ATOM 828 N N . ALA A 1 149 ? 11.83600 11.55200 15.05800 1.000 16.06505 129 ALA A N 1
ATOM 829 C CA . ALA A 1 149 ? 13.04600 10.95700 15.62600 1.000 18.87577 129 ALA A CA 1
ATOM 830 C C . ALA A 1 149 ? 13.92800 10.31500 14.55800 1.000 17.32420 129 ALA A C 1
ATOM 831 O O . ALA A 1 149 ? 15.17600 10.35300 14.64800 1.000 15.90144 129 ALA A O 1
ATOM 833 N N . GLU A 1 150 ? 13.30600 9.69900 13.57200 1.000 15.07035 130 GLU A N 1
ATOM 834 C CA . GLU A 1 150 ? 14.08100 9.08200 12.49100 1.000 15.64873 130 GLU A CA 1
ATOM 835 C C . GLU A 1 150 ? 14.87600 10.13700 11.72400 1.000 15.26792 130 GLU A C 1
ATOM 836 O O . GLU A 1 150 ? 16.06100 9.91500 11.39000 1.000 17.28085 130 GLU A O 1
ATOM 842 N N . GLY A 1 151 ? 14.24700 11.29200 11.47800 1.000 16.21441 131 GLY A N 1
ATOM 843 C CA . GLY A 1 151 ? 14.95000 12.38000 10.82200 1.000 18.63407 131 GLY A CA 1
ATOM 844 C C . GLY A 1 151 ? 16.01100 12.98900 11.70700 1.000 16.95093 131 GLY A C 1
ATOM 845 O O . GLY A 1 151 ? 17.04600 13.41600 11.21300 1.000 16.10418 131 GLY A O 1
ATOM 846 N N . LEU A 1 152 ? 15.75800 13.04400 13.02600 1.000 14.47143 132 LEU A N 1
ATOM 847 C CA . LEU A 1 152 ? 16.76600 13.60800 13.93100 1.000 13.72022 132 LEU A CA 1
ATOM 848 C C . LEU A 1 152 ? 17.99000 12.71000 13.98700 1.000 15.47341 132 LEU A C 1
ATOM 849 O O . LEU A 1 152 ? 19.10800 13.20200 14.04200 1.000 14.59084 132 LEU A O 1
ATOM 854 N N . ARG A 1 153 ? 17.78000 11.38900 13.97900 1.000 16.82235 133 ARG A N 1
ATOM 855 C CA . ARG A 1 153 ? 18.88400 10.42700 14.04500 1.000 16.28725 133 ARG A CA 1
ATOM 856 C C . ARG A 1 153 ? 19.72600 10.51700 12.81000 1.000 18.00221 133 ARG A C 1
ATOM 857 O O . ARG A 1 153 ? 20.97300 10.33800 12.86400 1.000 19.55327 133 ARG A O 1
ATOM 865 N N . ALA A 1 154 ? 19.06600 10.81300 11.69300 1.000 16.98619 134 ALA A N 1
ATOM 866 C CA . ALA A 1 154 ? 19.80400 10.87500 10.43100 1.000 18.09236 134 ALA A CA 1
ATOM 867 C C . ALA A 1 154 ? 20.48100 12.21000 10.21700 1.000 17.17029 134 ALA A C 1
ATOM 868 O O . ALA A 1 154 ? 21.53100 12.26000 9.50300 1.000 18.59240 134 ALA A O 1
ATOM 870 N N . GLY A 1 155 ? 19.92000 13.29500 10.73500 1.000 17.93341 135 GLY A N 1
ATOM 871 C CA . GLY A 1 155 ? 20.39500 14.63700 10.37000 1.000 14.98090 135 GLY A CA 1
ATOM 872 C C . GLY A 1 155 ? 20.33300 14.87600 8.87500 1.000 17.25935 135 GLY A C 1
ATOM 873 O O . GLY A 1 155 ? 21.21400 15.55300 8.31200 1.000 17.42903 135 GLY A O 1
ATOM 874 N N . ALA A 1 156 ? 19.28900 14.36200 8.22400 1.000 18.27329 136 ALA A N 1
ATOM 875 C CA . ALA A 1 156 ? 19.13300 14.48800 6.78000 1.000 17.19144 136 ALA A CA 1
ATOM 876 C C . ALA A 1 156 ? 17.65800 14.27700 6.44100 1.000 15.81550 136 ALA A C 1
ATOM 877 O O . ALA A 1 156 ? 16.90500 13.72900 7.25700 1.000 19.00377 136 ALA A O 1
ATOM 879 N N . HIS A 1 157 ? 17.27500 14.68100 5.24100 1.000 16.36787 137 HIS A N 1
ATOM 880 C CA . HIS A 1 157 ? 15.87100 14.55200 4.82000 1.000 16.56032 137 HIS A CA 1
ATOM 881 C C . HIS A 1 157 ? 15.45500 13.11100 4.58400 1.000 17.16830 137 HIS A C 1
ATOM 882 O O . HIS A 1 157 ? 16.13800 12.34900 3.87100 1.000 19.52852 137 HIS A O 1
ATOM 889 N N . ALA A 1 158 ? 14.24600 12.76000 5.07900 1.000 16.59872 138 ALA A N 1
ATOM 890 C CA . ALA A 1 158 ? 13.64300 11.47800 4.74600 1.000 18.96715 138 ALA A CA 1
ATOM 891 C C . ALA A 1 158 ? 13.13600 11.47800 3.29400 1.000 19.86681 138 ALA A C 1
ATOM 892 O O . ALA A 1 158 ? 12.84800 12.52800 2.71400 1.000 18.72211 138 ALA A O 1
ATOM 894 N N . LYS A 1 159 ? 12.98300 10.26600 2.73400 1.000 19.73327 139 LYS A N 1
ATOM 895 C CA . LYS A 1 159 ? 12.58300 10.16300 1.32500 1.000 20.25258 139 LYS A CA 1
ATOM 896 C C . LYS A 1 159 ? 11.21600 10.77200 1.04600 1.000 20.81902 139 LYS A C 1
ATOM 897 O O . LYS A 1 159 ? 10.99000 11.26100 -0.08300 1.000 22.20978 139 LYS A O 1
ATOM 903 N N . ASP A 1 160 ? 10.27700 10.73100 2.01300 1.000 20.11771 140 ASP A N 1
ATOM 904 C CA . ASP A 1 160 ? 8.95700 11.31300 1.78500 1.000 19.69145 140 ASP A CA 1
ATOM 905 C C . ASP A 1 160 ? 8.84800 12.75200 2.25500 1.000 18.72947 140 ASP A C 1
ATOM 906 O O . ASP A 1 160 ? 7.75400 13.28800 2.27200 1.000 22.34196 140 ASP A O 1
ATOM 911 N N . ASP A 1 161 ? 9.95200 13.38300 2.64400 1.000 18.05614 141 ASP A N 1
ATOM 912 C CA . ASP A 1 161 ? 9.91800 14.78700 3.00900 1.000 17.95895 141 ASP A CA 1
ATOM 913 C C . ASP A 1 161 ? 9.73500 15.60100 1.74500 1.000 18.26718 141 ASP A C 1
ATOM 914 O O . ASP A 1 161 ? 10.44900 15.34800 0.76100 1.000 18.86929 141 ASP A O 1
ATOM 919 N N . PRO A 1 162 ? 8.78200 16.54600 1.71300 1.000 18.09156 142 PRO A N 1
ATOM 920 C CA . PRO A 1 162 ? 8.63100 17.40100 0.51000 1.000 18.94241 142 PRO A CA 1
ATOM 921 C C . PRO A 1 162 ? 9.91400 18.11200 0.12500 1.000 19.01073 142 PRO A C 1
ATOM 922 O O . PRO A 1 162 ? 10.08700 18.44500 -1.04100 1.000 19.96676 142 PRO A O 1
ATOM 926 N N . GLN A 1 163 ? 10.84600 18.32400 1.06900 1.000 18.15347 143 GLN A N 1
ATOM 927 C CA . GLN A 1 163 ? 12.09200 19.02100 0.77600 1.000 18.29643 143 GLN A CA 1
ATOM 928 C C . GLN A 1 163 ? 13.26400 18.04900 0.61200 1.000 22.35052 143 GLN A C 1
ATOM 929 O O . GLN A 1 163 ? 14.41000 18.48700 0.59900 1.000 21.41199 143 GLN A O 1
ATOM 935 N N . PHE A 1 164 ? 12.98900 16.75800 0.40000 1.000 18.71302 144 PHE A N 1
ATOM 936 C CA . PHE A 1 164 ? 14.07900 15.77400 0.20000 1.000 22.98273 144 PHE A CA 1
ATOM 937 C C . PHE A 1 164 ? 15.10700 16.22100 -0.85300 1.000 21.99891 144 PHE A C 1
ATOM 938 O O . PHE A 1 164 ? 16.34500 16.10800 -0.64500 1.000 21.81126 144 PHE A O 1
ATOM 946 N N . ASP A 1 165 ? 14.64400 16.75600 -1.98300 1.000 23.01764 145 ASP A N 1
ATOM 947 C CA . ASP A 1 165 ? 15.60200 17.02000 -3.07000 1.000 24.57991 145 ASP A CA 1
ATOM 948 C C . ASP A 1 165 ? 16.58700 18.14200 -2.73500 1.000 23.94212 145 ASP A C 1
ATOM 949 O O . ASP A 1 165 ? 17.55900 18.36600 -3.48600 1.000 27.43528 145 ASP A O 1
ATOM 954 N N . TYR A 1 166 ? 16.39300 18.85500 -1.64800 1.000 20.47924 146 TYR A N 1
ATOM 955 C CA . TYR A 1 166 ? 17.36100 19.89300 -1.27400 1.000 24.03325 146 TYR A CA 1
ATOM 956 C C . TYR A 1 166 ? 18.62200 19.28800 -0.71500 1.000 26.62606 146 TYR A C 1
ATOM 957 O O . TYR A 1 166 ? 19.67000 19.96300 -0.70600 1.000 23.95881 146 TYR A O 1
ATOM 966 N N . GLY A 1 167 ? 18.54200 18.04600 -0.25200 1.000 23.84425 147 GLY A N 1
ATOM 967 C CA . GLY A 1 167 ? 19.67800 17.32500 0.30800 1.000 24.40399 147 GLY A CA 1
ATOM 968 C C . GLY A 1 167 ? 20.29100 18.03800 1.51100 1.000 24.69881 147 GLY A C 1
ATOM 969 O O . GLY A 1 167 ? 19.60700 18.71700 2.30500 1.000 23.32753 147 GLY A O 1
ATOM 970 N N . GLY A 1 168 ? 21.59900 17.84100 1.70200 0.897 21.61366 148 GLY A N 1
ATOM 971 C CA . GLY A 1 168 ? 22.26700 18.44200 2.85000 0.897 21.03005 148 GLY A CA 1
ATOM 972 C C . GLY A 1 168 ? 22.30800 17.50700 4.05900 0.897 18.86296 148 GLY A C 1
ATOM 973 O O . GLY A 1 168 ? 21.67800 16.43300 4.10300 0.897 18.90375 148 GLY A O 1
ATOM 974 N N . ALA A 1 169 ? 23.09600 17.92700 5.05300 1.000 18.86332 149 ALA A N 1
ATOM 975 C CA . ALA A 1 169 ? 23.18100 17.19700 6.31100 1.000 17.79028 149 ALA A CA 1
ATOM 976 C C . ALA A 1 169 ? 23.35200 18.19700 7.43400 1.000 16.58014 149 ALA A C 1
ATOM 977 O O . ALA A 1 169 ? 23.91100 19.28100 7.23800 1.000 19.80405 149 ALA A O 1
ATOM 979 N N . TRP A 1 170 ? 22.87100 17.83800 8.60500 1.000 15.96479 150 TRP A N 1
ATOM 980 C CA . TRP A 1 170 ? 22.99900 18.71300 9.75800 1.000 16.15022 150 TRP A CA 1
ATOM 981 C C . TRP A 1 170 ? 23.25000 17.84000 10.98500 1.000 17.10721 150 TRP A C 1
ATOM 982 O O . TRP A 1 170 ? 23.17700 16.59900 10.86500 1.000 17.10631 150 TRP A O 1
ATOM 993 N N . PRO A 1 171 ? 23.59900 18.41600 12.14300 1.000 15.41667 151 PRO A N 1
ATOM 994 C CA . PRO A 1 171 ? 24.02200 17.59100 13.29300 1.000 15.58068 151 PRO A CA 1
ATOM 995 C C . PRO A 1 171 ? 22.98500 16.52800 13.65600 1.000 15.28240 151 PRO A C 1
ATOM 996 O O . PRO A 1 171 ? 21.80100 16.83000 13.93000 1.000 16.18771 151 PRO A O 1
ATOM 1000 N N . ALA A 1 172 ? 23.43100 15.27900 13.74800 1.000 17.16463 152 ALA A N 1
ATOM 1001 C CA . ALA A 1 172 ? 22.53200 14.18300 14.08900 1.000 18.90180 152 ALA A CA 1
ATOM 1002 C C . ALA A 1 172 ? 22.39800 14.02700 15.59900 1.000 16.20113 152 ALA A C 1
ATOM 1003 O O . ALA A 1 172 ? 23.30400 14.34200 16.36800 1.000 19.55552 152 ALA A O 1
ATOM 1005 N N . VAL A 1 173 ? 21.24500 13.51100 16.01900 1.000 16.89714 153 VAL A N 1
ATOM 1006 C CA . VAL A 1 173 ? 20.93300 13.33500 17.42800 1.000 17.65001 153 VAL A CA 1
ATOM 1007 C C . VAL A 1 173 ? 20.82900 11.85000 17.70300 1.000 23.39951 153 VAL A C 1
ATOM 1008 O O . VAL A 1 173 ? 20.14300 11.13500 16.97400 1.000 30.42255 153 VAL A O 1
ATOM 1012 N N . SER A 1 174 ? 21.33500 11.42800 18.84200 1.000 26.12481 154 SER A N 1
ATOM 1013 C CA . SER A 1 174 ? 21.23000 10.01700 19.16200 1.000 33.87537 154 SER A CA 1
ATOM 1014 C C . SER A 1 174 ? 20.37200 9.74900 20.38400 1.000 33.80090 154 SER A C 1
ATOM 1015 O O . SER A 1 174 ? 19.77700 8.67500 20.46900 1.000 31.54044 154 SER A O 1
ATOM 1018 N N . ARG A 1 175 ? 20.26000 10.70200 21.31800 1.000 26.77416 155 ARG A N 1
ATOM 1019 C CA . ARG A 1 175 ? 19.67700 10.43100 22.64500 1.000 26.75907 155 ARG A CA 1
ATOM 1020 C C . ARG A 1 175 ? 18.21900 10.86300 22.55300 1.000 30.67539 155 ARG A C 1
ATOM 1021 O O . ARG A 1 175 ? 17.91300 12.03500 22.83600 1.000 27.02559 155 ARG A O 1
ATOM 1029 N N . LEU A 1 176 ? 17.31900 9.90200 22.21400 1.000 26.59920 156 LEU A N 1
ATOM 1030 C CA . LEU A 1 176 ? 15.97800 10.21700 21.68100 1.000 19.52689 156 LEU A CA 1
ATOM 1031 C C . LEU A 1 176 ? 14.88900 9.43700 22.38900 1.000 22.60456 156 LEU A C 1
ATOM 1032 O O . LEU A 1 176 ? 15.01200 8.21700 22.60900 1.000 26.31706 156 LEU A O 1
ATOM 1037 N N . ARG A 1 177 ? 13.81000 10.12600 22.71400 1.000 17.70547 157 ARG A N 1
ATOM 1038 C CA . ARG A 1 177 ? 12.62600 9.54600 23.29800 1.000 17.56923 157 ARG A CA 1
ATOM 1039 C C . ARG A 1 177 ? 11.51300 9.83800 22.32700 1.000 18.85139 157 ARG A C 1
ATOM 1040 O O . ARG A 1 177 ? 11.35000 10.99400 21.93400 1.000 19.35473 157 ARG A O 1
ATOM 1048 N N . VAL A 1 178 ? 10.77500 8.80700 21.91700 1.000 16.14177 158 VAL A N 1
ATOM 1049 C CA . VAL A 1 178 ? 9.65100 8.99800 20.99100 1.000 17.03612 158 VAL A CA 1
ATOM 1050 C C . VAL A 1 178 ? 8.35700 9.16400 21.78500 1.000 16.30683 158 VAL A C 1
ATOM 1051 O O . VAL A 1 178 ? 8.05100 8.35000 22.67200 1.000 19.00493 158 VAL A O 1
ATOM 1055 N N . MET A 1 179 ? 7.57900 10.18800 21.44900 1.000 16.23738 159 MET A N 1
ATOM 1056 C CA . MET A 1 179 ? 6.18600 10.30000 21.93900 1.000 15.72191 159 MET A CA 1
ATOM 1057 C C . MET A 1 179 ? 5.19300 9.96500 20.85000 1.000 18.23855 159 MET A C 1
ATOM 1058 O O . MET A 1 179 ? 5.34000 10.41600 19.71300 1.000 19.07632 159 MET A O 1
ATOM 1063 N N . LYS A 1 180 ? 4.13700 9.26100 21.24800 1.000 18.43776 160 LYS A N 1
ATOM 1064 C CA . LYS A 1 180 ? 2.99600 9.00400 20.38600 1.000 17.65482 160 LYS A CA 1
ATOM 1065 C C . LYS A 1 180 ? 2.05300 10.18100 20.41000 1.000 18.33080 160 LYS A C 1
ATOM 1066 O O . LYS A 1 180 ? 2.08500 11.02000 21.29600 1.000 18.06918 160 LYS A O 1
ATOM 1072 N N . ASP A 1 181 ? 1.28000 10.28900 19.34900 1.000 16.64751 161 ASP A N 1
ATOM 1073 C CA . ASP A 1 181 ? 0.24600 11.30900 19.32300 1.000 17.61828 161 ASP A CA 1
ATOM 1074 C C . ASP A 1 181 ? -0.67100 11.20000 20.54600 1.000 17.11644 161 ASP A C 1
ATOM 1075 O O . ASP A 1 181 ? -1.17700 10.11500 20.87100 1.000 19.45328 161 ASP A O 1
ATOM 1080 N N . GLY A 1 182 ? -0.85600 12.31600 21.26200 1.000 18.46672 162 GLY A N 1
ATOM 1081 C CA . GLY A 1 182 ? -1.67500 12.31900 22.47900 1.000 20.76278 162 GLY A CA 1
ATOM 1082 C C . GLY A 1 182 ? -0.93200 11.93700 23.74800 1.000 18.42516 162 GLY A C 1
ATOM 1083 O O . GLY A 1 182 ? -1.50700 12.06400 24.85200 1.000 18.29362 162 GLY A O 1
ATOM 1084 N N . GLU A 1 183 ? 0.32600 11.52800 23.65100 1.000 17.25830 163 GLU A N 1
ATOM 1085 C CA . GLU A 1 183 ? 1.06500 11.10400 24.83600 1.000 17.59831 163 GLU A CA 1
ATOM 1086 C C . GLU A 1 183 ? 1.43700 12.32900 25.65300 1.000 17.37903 163 GLU A C 1
ATOM 1087 O O . GLU A 1 183 ? 1.68200 13.40700 25.08700 1.000 17.26887 163 GLU A O 1
ATOM 1093 N N . VAL A 1 184 ? 1.53100 12.15100 26.99500 1.000 17.87753 164 VAL A N 1
ATOM 1094 C CA . VAL A 1 184 ? 1.84700 13.27100 27.90200 1.000 17.79271 164 VAL A CA 1
ATOM 1095 C C . VAL A 1 184 ? 3.18700 13.01100 28.55600 1.000 21.15559 164 VAL A C 1
ATOM 1096 O O . VAL A 1 184 ? 3.46800 11.88500 29.01200 1.000 20.90553 164 VAL A O 1
ATOM 1100 N N . LEU A 1 185 ? 4.03100 14.03600 28.58400 1.000 17.33758 165 LEU A N 1
ATOM 1101 C CA . LEU A 1 185 ? 5.30200 14.05000 29.32500 1.000 17.53219 165 LEU A CA 1
ATOM 1102 C C . LEU A 1 185 ? 5.09000 14.81800 30.62900 1.000 20.53037 165 LEU A C 1
ATOM 1103 O O . LEU A 1 185 ? 4.74000 16.01200 30.60200 1.000 18.70136 165 LEU A O 1
ATOM 1108 N N . ARG A 1 186 ? 5.23600 14.14000 31.78600 1.000 19.20570 166 ARG A N 1
ATOM 1109 C CA . ARG A 1 186 ? 4.98800 14.79100 33.07100 1.000 20.06862 166 ARG A CA 1
ATOM 1110 C C . ARG A 1 186 ? 6.32900 14.98000 33.75100 1.000 20.40883 166 ARG A C 1
ATOM 1111 O O . ARG A 1 186 ? 7.10800 14.04100 33.84000 1.000 22.37898 166 ARG A O 1
ATOM 1119 N N . ILE A 1 187 ? 6.62700 16.22500 34.12400 1.000 22.39753 167 ILE A N 1
ATOM 1120 C CA . ILE A 1 187 ? 7.89800 16.53400 34.77400 1.000 20.90764 167 ILE A CA 1
ATOM 1121 C C . ILE A 1 187 ? 7.66400 17.69200 35.73200 1.000 22.35837 167 ILE A C 1
ATOM 1122 O O . ILE A 1 187 ? 7.03000 18.69300 35.35900 1.000 24.15686 167 ILE A O 1
ATOM 1127 N N . GLY A 1 188 ? 8.07000 17.49900 36.97800 1.000 25.05671 168 GLY A N 1
ATOM 1128 C CA . GLY A 1 188 ? 7.83300 18.54100 37.96400 1.000 25.66270 168 GLY A CA 1
ATOM 1129 C C . GLY A 1 188 ? 6.33500 18.73400 38.06200 1.000 34.73704 168 GLY A C 1
ATOM 1130 O O . GLY A 1 188 ? 5.56800 17.76000 38.17100 1.000 33.09716 168 GLY A O 1
ATOM 1131 N N . ARG A 1 189 ? 5.89900 19.98000 38.04300 1.000 34.03984 169 ARG A N 1
ATOM 1132 C CA . ARG A 1 189 ? 4.46700 20.20200 38.13300 1.000 38.12507 169 ARG A CA 1
ATOM 1133 C C . ARG A 1 189 ? 3.83400 20.37100 36.77400 1.000 32.96103 169 ARG A C 1
ATOM 1134 O O . ARG A 1 189 ? 2.61200 20.59000 36.72400 1.000 35.52675 169 ARG A O 1
ATOM 1142 N N . ALA A 1 190 ? 4.61600 20.24000 35.67600 1.000 28.00987 170 ALA A N 1
ATOM 1143 C CA . ALA A 1 190 ? 4.18400 20.49700 34.30800 1.000 26.15925 170 ALA A CA 1
ATOM 1144 C C . ALA A 1 190 ? 3.74300 19.21100 33.61300 1.000 32.91599 170 ALA A C 1
ATOM 1145 O O . ALA A 1 190 ? 4.19400 18.12000 33.96300 1.000 27.62967 170 ALA A O 1
ATOM 1147 N N . SER A 1 191 ? 2.82300 19.36000 32.66000 1.000 19.64148 171 SER A N 1
ATOM 1148 C CA . SER A 1 191 ? 2.27000 18.25000 31.87600 1.000 19.18995 171 SER A CA 1
ATOM 1149 C C . SER A 1 191 ? 2.26400 18.72900 30.44300 1.000 19.21621 171 SER A C 1
ATOM 1150 O O . SER A 1 191 ? 1.50800 19.64800 30.10200 1.000 22.15162 171 SER A O 1
ATOM 1153 N N . ILE A 1 192 ? 3.07900 18.11900 29.59200 1.000 17.42705 172 ILE A N 1
ATOM 1154 C CA . ILE A 1 192 ? 3.18800 18.58800 28.20800 1.000 16.55751 172 ILE A CA 1
ATOM 1155 C C . ILE A 1 192 ? 2.61700 17.51700 27.28100 1.000 17.93938 172 ILE A C 1
ATOM 1156 O O . ILE A 1 192 ? 3.10800 16.38500 27.26300 1.000 17.75397 172 ILE A O 1
ATOM 1161 N N . THR A 1 193 ? 1.67100 17.87800 26.43300 1.000 16.10032 173 THR A N 1
ATOM 1162 C CA . THR A 1 193 ? 1.08500 16.87800 25.54900 1.000 16.00884 173 THR A CA 1
ATOM 1163 C C . THR A 1 193 ? 1.67000 16.99500 24.15000 1.000 15.26437 173 THR A C 1
ATOM 1164 O O . THR A 1 193 ? 1.81300 18.09600 23.61900 1.000 1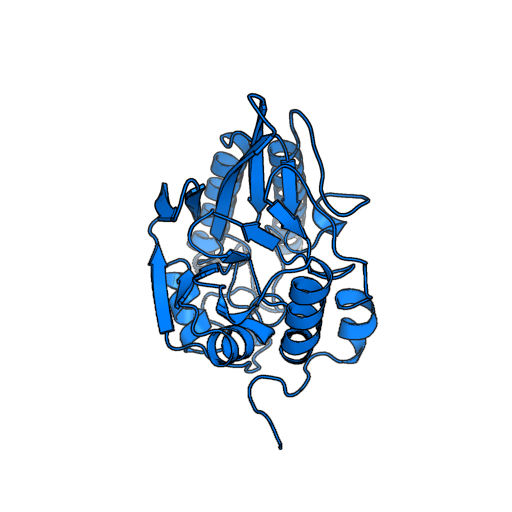5.14705 173 THR A O 1
ATOM 1168 N N . ALA A 1 194 ? 2.01200 15.84200 23.54900 1.000 15.14888 174 ALA A N 1
ATOM 1169 C CA . ALA A 1 194 ? 2.49800 15.79100 22.15000 1.000 15.04583 174 ALA A CA 1
ATOM 1170 C C . ALA A 1 194 ? 1.30000 15.64100 21.20900 1.000 16.45170 174 ALA A C 1
ATOM 1171 O O . ALA A 1 194 ? 0.40500 14.81200 21.46100 1.000 16.75238 174 ALA A O 1
ATOM 1173 N N . HIS A 1 195 ? 1.27200 16.42300 20.12200 1.000 14.49671 175 HIS A N 1
ATOM 1174 C CA . HIS A 1 195 ? 0.21700 16.29200 19.10700 1.000 14.80564 175 HIS A CA 1
ATOM 1175 C C . HIS A 1 195 ? 0.86800 16.12800 17.75400 1.000 14.50597 175 HIS A C 1
ATOM 1176 O O . HIS A 1 195 ? 1.55900 17.03200 17.29500 1.000 16.28014 175 HIS A O 1
ATOM 1183 N N . ALA A 1 196 ? 0.61200 15.01500 17.09200 1.000 14.86010 176 ALA A N 1
ATOM 1184 C CA . ALA A 1 196 ? 1.12600 14.89200 15.72000 1.000 17.29141 176 ALA A CA 1
ATOM 1185 C C . ALA A 1 196 ? 0.47300 15.93900 14.84300 1.000 17.19596 176 ALA A C 1
ATOM 1186 O O . ALA A 1 196 ? -0.77300 15.98100 14.74400 1.000 15.89638 176 ALA A O 1
ATOM 1188 N N . THR A 1 197 ? 1.28800 16.75700 14.12300 1.000 16.06661 177 THR A N 1
ATOM 1189 C CA . THR A 1 197 ? 0.69000 17.77800 13.23600 1.000 14.73582 177 THR A CA 1
ATOM 1190 C C . THR A 1 197 ? 1.43700 17.71100 11.90500 1.000 13.75570 177 THR A C 1
ATOM 1191 O O . THR A 1 197 ? 2.22300 18.59300 11.56100 1.000 14.83058 177 THR A O 1
ATOM 1195 N N . PRO A 1 198 ? 1.27500 16.61200 11.18200 1.000 16.04872 178 PRO A N 1
ATOM 1196 C CA . PRO A 1 198 ? 2.05000 16.39000 9.94500 1.000 13.68351 178 PRO A CA 1
ATOM 1197 C C . PRO A 1 198 ? 1.59300 17.28300 8.80900 1.000 14.13231 178 PRO A C 1
ATOM 1198 O O . PRO A 1 198 ? 0.50600 17.88600 8.82400 1.000 16.92052 178 PRO A O 1
ATOM 1202 N N . GLY A 1 199 ? 2.46300 17.37700 7.80200 1.000 14.68068 179 GLY A N 1
ATOM 1203 C CA . GLY A 1 199 ? 2.17000 18.07200 6.55700 1.000 16.49064 179 GLY A CA 1
ATOM 1204 C C . GLY A 1 199 ? 3.44800 18.70400 6.03600 1.000 17.41826 179 GLY A C 1
ATOM 1205 O O . GLY A 1 199 ? 3.88700 18.52000 4.90900 1.000 17.09134 179 GLY A O 1
ATOM 1206 N N . HIS A 1 200 ? 4.04300 19.56400 6.86700 1.000 16.64105 180 HIS A N 1
ATOM 1207 C CA . HIS A 1 200 ? 5.32500 20.13700 6.45900 1.000 16.86884 180 HIS A CA 1
ATOM 1208 C C . HIS A 1 200 ? 6.35800 19.03300 6.32500 1.000 17.62987 180 HIS A C 1
ATOM 1209 O O . HIS A 1 200 ? 7.14200 18.99200 5.34500 1.000 16.14548 180 HIS A O 1
ATOM 1216 N N . THR A 1 201 ? 6.35500 18.11900 7.30500 1.000 16.55312 181 THR A N 1
ATOM 1217 C CA . THR A 1 201 ? 7.01400 16.80800 7.19800 1.000 16.80553 181 THR A CA 1
ATOM 1218 C C . THR A 1 201 ? 6.08000 15.80700 7.84300 1.000 15.29167 181 THR A C 1
ATOM 1219 O O . THR A 1 201 ? 5.13700 16.17800 8.54200 1.000 15.68772 181 THR A O 1
ATOM 1223 N N . MET A 1 202 ? 6.37500 14.51900 7.65400 1.000 15.54619 182 MET A N 1
ATOM 1224 C CA . MET A 1 202 ? 5.45500 13.53600 8.24400 1.000 16.91082 182 MET A CA 1
ATOM 1225 C C . MET A 1 202 ? 5.52100 13.45300 9.77100 1.000 17.21932 182 MET A C 1
ATOM 1226 O O . MET A 1 202 ? 4.52300 13.06200 10.40100 1.000 19.63774 182 MET A O 1
ATOM 1231 N N . GLY A 1 203 ? 6.65000 13.78900 10.36500 1.000 15.03538 183 GLY A N 1
ATOM 1232 C CA . GLY A 1 203 ? 6.87100 13.71000 11.79300 1.000 17.84116 183 GLY A CA 1
ATOM 1233 C C . GLY A 1 203 ? 6.74000 15.03500 12.50500 1.000 15.51124 183 GLY A C 1
ATOM 1234 O O . GLY A 1 203 ? 7.08500 15.10700 13.69600 1.000 15.28881 183 GLY A O 1
ATOM 1235 N N . SER A 1 204 ? 6.25400 16.07300 11.83000 1.000 12.71096 184 SER A N 1
ATOM 1236 C CA . SER A 1 204 ? 6.08200 17.35300 12.51500 1.000 13.33116 184 SER A CA 1
ATOM 1237 C C . SER A 1 204 ? 5.15500 17.20300 13.72200 1.000 13.00834 184 SER A C 1
ATOM 1238 O O . SER A 1 204 ? 4.12700 16.48700 13.66300 1.000 13.84230 184 SER A O 1
ATOM 1241 N N . MET A 1 205 ? 5.48100 17.94000 14.79300 1.000 14.31608 185 MET A N 1
ATOM 1242 C CA . MET A 1 205 ? 4.78600 17.69900 16.06400 1.000 13.82145 185 MET A CA 1
ATOM 1243 C C . MET A 1 205 ? 4.63800 19.01500 16.80800 1.000 15.92555 185 MET A C 1
ATOM 1244 O O . MET A 1 205 ? 5.56300 19.83100 16.83300 1.000 12.43250 185 MET A O 1
ATOM 1249 N N . THR A 1 206 ? 3.47500 19.19300 17.43600 1.000 13.13522 186 THR A N 1
ATOM 1250 C CA . THR A 1 206 ? 3.09300 20.37600 18.20000 1.000 12.24291 186 THR A CA 1
ATOM 1251 C C . THR A 1 206 ? 2.99500 19.97900 19.66700 1.000 14.89668 186 THR A C 1
ATOM 1252 O O . THR A 1 206 ? 2.65900 18.85000 19.99600 1.000 13.77092 186 THR A O 1
ATOM 1256 N N . TRP A 1 207 ? 3.33600 20.90900 20.55700 1.000 13.88533 187 TRP A N 1
ATOM 1257 C CA . TRP A 1 207 ? 3.38700 20.65700 21.98800 1.000 13.53391 187 TRP A CA 1
ATOM 1258 C C . TRP A 1 207 ? 2.44700 21.59400 22.71100 1.000 12.63572 187 TRP A C 1
ATOM 1259 O O . TRP A 1 207 ? 2.48600 22.79500 22.44900 1.000 15.90490 187 TRP A O 1
ATOM 1270 N N . SER A 1 208 ? 1.71700 21.08300 23.72600 1.000 13.77908 188 SER A N 1
ATOM 1271 C CA . SER A 1 208 ? 0.85600 21.96400 24.49200 1.000 14.59880 188 SER A CA 1
ATOM 1272 C C . SER A 1 208 ? 1.01400 21.72100 25.98500 1.000 17.05394 188 SER A C 1
ATOM 1273 O O . SER A 1 208 ? 1.29000 20.60000 26.44300 1.000 17.54179 188 SER A O 1
ATOM 1276 N N . TRP A 1 209 ? 0.79700 22.79100 26.75200 1.000 14.26014 189 TRP A N 1
ATOM 1277 C CA . TRP A 1 209 ? 0.86600 22.64500 28.18300 1.000 14.94712 189 TRP A CA 1
ATOM 1278 C C . TRP A 1 209 ? 0.24100 23.86700 28.83400 1.000 15.54190 189 TRP A C 1
ATOM 1279 O O . TRP A 1 209 ? 0.07500 24.91300 28.21000 1.000 16.69040 189 TRP A O 1
ATOM 1290 N N . ASN A 1 210 ? -0.06400 23.74000 30.12900 1.000 16.26446 190 ASN A N 1
ATOM 1291 C CA . ASN A 1 210 ? -0.57200 24.85700 30.94100 1.000 16.93958 190 ASN A CA 1
ATOM 1292 C C . ASN A 1 210 ? 0.57000 25.57300 31.66100 1.000 19.41966 190 ASN A C 1
ATOM 1293 O O . ASN A 1 210 ? 1.49500 24.93200 32.18200 1.000 18.47246 190 ASN A O 1
ATOM 1298 N N . ALA A 1 211 ? 0.49300 26.91000 31.67100 1.000 17.10364 191 ALA A N 1
ATOM 1299 C CA . ALA A 1 211 ? 1.37200 27.76700 32.45400 1.000 18.50383 191 ALA A CA 1
ATOM 1300 C C . ALA A 1 211 ? 0.49500 28.56300 33.39000 1.000 18.48184 191 ALA A C 1
ATOM 1301 O O . ALA A 1 211 ? -0.58100 29.02600 32.98600 1.000 20.24114 191 ALA A O 1
ATOM 1303 N N . CYS A 1 212 ? 0.90400 28.65100 34.66300 1.000 19.66703 192 CYS A N 1
ATOM 1304 C CA . CYS A 1 212 ? 0.03700 29.25700 35.65600 1.000 20.41126 192 CYS A CA 1
ATOM 1305 C C . CYS A 1 212 ? 0.74300 30.38700 36.37800 1.000 20.96470 192 CYS A C 1
ATOM 1306 O O . CYS A 1 212 ? 1.94700 30.33500 36.58100 1.000 24.42490 192 CYS A O 1
ATOM 1309 N N . GLU A 1 213 ? -0.05100 31.38800 36.78200 1.000 27.86229 193 GLU A N 1
ATOM 1310 C CA . GLU A 1 213 ? 0.39200 32.46000 37.68400 1.000 27.49147 193 GLU A CA 1
ATOM 1311 C C . GLU A 1 213 ? -0.64400 32.50700 38.77900 1.000 26.82388 193 GLU A C 1
ATOM 1312 O O . GLU A 1 213 ? -1.78500 32.89700 38.50700 1.000 29.90429 193 GLU A O 1
ATOM 1318 N N . GLY A 1 214 ? -0.24500 32.09400 39.98100 1.000 29.48024 194 GLY A N 1
ATOM 1319 C CA . GLY A 1 214 ? -1.18400 31.96100 41.08200 1.000 35.67080 194 GLY A CA 1
ATOM 1320 C C . GLY A 1 214 ? -2.26700 30.98300 40.68900 1.000 34.90537 194 GLY A C 1
ATOM 1321 O O . GLY A 1 214 ? -1.99300 29.83400 40.29500 1.000 39.45640 194 GLY A O 1
ATOM 1322 N N . LYS A 1 215 ? -3.50900 31.45900 40.69700 1.000 36.93281 195 LYS A N 1
ATOM 1323 C CA . LYS A 1 215 ? -4.62500 30.59600 40.36700 1.000 34.74346 195 LYS A CA 1
ATOM 1324 C C . LYS A 1 215 ? -5.04900 30.70200 38.91100 1.000 35.34003 195 LYS A C 1
ATOM 1325 O O . LYS A 1 215 ? -6.03400 30.07000 38.52500 1.000 39.70782 195 LYS A O 1
ATOM 1331 N N . ARG A 1 216 ? -4.34900 31.46400 38.07700 1.000 27.22692 196 ARG A N 1
ATOM 1332 C CA . ARG A 1 216 ? -4.79000 31.62900 36.69200 1.000 27.81762 196 ARG A CA 1
ATOM 1333 C C . ARG A 1 216 ? -3.85900 30.83400 35.79700 1.000 27.41854 196 ARG A C 1
ATOM 1334 O O . ARG A 1 216 ? -2.64500 30.92100 35.97900 1.000 27.40886 196 ARG A O 1
ATOM 1342 N N . CYS A 1 217 ? -4.43400 29.99100 34.93600 1.000 22.64273 197 CYS A N 1
ATOM 1343 C CA . CYS A 1 217 ? -3.62700 29.18700 34.04100 1.000 21.22391 197 CYS A CA 1
ATOM 1344 C C . CYS A 1 217 ? -4.00300 29.51300 32.61000 1.000 23.23543 197 CYS A C 1
ATOM 1345 O O . CYS A 1 217 ? -5.14800 29.85900 32.31400 1.000 24.85700 197 CYS A O 1
ATOM 1348 N N . LYS A 1 218 ? -3.01100 29.41100 31.73600 1.000 21.09909 198 LYS A N 1
ATOM 1349 C CA . LYS A 1 218 ? -3.23500 29.60600 30.30100 1.000 19.39986 198 LYS A CA 1
ATOM 1350 C C . LYS A 1 218 ? -2.71400 28.39300 29.56700 1.000 19.86614 198 LYS A C 1
ATOM 1351 O O . LYS A 1 218 ? -1.63100 27.88600 29.88600 1.000 20.09313 198 LYS A O 1
ATOM 1357 N N . ALA A 1 219 ? -3.45500 27.96200 28.57300 1.000 17.48652 199 ALA A N 1
ATOM 1358 C CA . ALA A 1 219 ? -3.06700 26.86000 27.71400 1.000 16.61026 199 ALA A CA 1
ATOM 1359 C C . ALA A 1 219 ? -2.15500 27.36400 26.60300 1.000 19.52796 199 ALA A C 1
ATOM 1360 O O . ALA A 1 219 ? -2.59200 28.17700 25.76100 1.000 17.48298 199 ALA A O 1
ATOM 1362 N N . ILE A 1 220 ? -0.88200 26.93500 26.61100 1.000 15.02096 200 ILE A N 1
ATOM 1363 C CA . ILE A 1 220 ? 0.08000 27.39200 25.60800 1.000 14.31278 200 ILE A CA 1
ATOM 1364 C C . ILE A 1 220 ? 0.23500 26.28700 24.55800 1.000 15.41225 200 ILE A C 1
ATOM 1365 O O . ILE A 1 220 ? 0.32300 25.07900 24.87700 1.000 14.66658 200 ILE A O 1
ATOM 1370 N N . VAL A 1 221 ? 0.33500 26.69300 23.29000 1.000 13.27476 201 VAL A N 1
ATOM 1371 C CA . VAL A 1 221 ? 0.60000 25.77100 22.20600 1.000 12.72543 201 VAL A CA 1
ATOM 1372 C C . VAL A 1 221 ? 1.86600 26.24000 21.50300 1.000 13.48900 201 VAL A C 1
ATOM 1373 O O . VAL A 1 221 ? 1.90200 27.37500 21.02800 1.000 14.61274 201 VAL A O 1
ATOM 1377 N N . PHE A 1 222 ? 2.86100 25.33800 21.35300 1.000 12.80106 202 PHE A N 1
ATOM 1378 C CA . PHE A 1 222 ? 4.03400 25.61900 20.52700 1.000 11.84766 202 PHE A CA 1
ATOM 1379 C C . PHE A 1 222 ? 3.81400 24.82200 19.26600 1.000 11.84906 202 PHE A C 1
ATOM 1380 O O . PHE A 1 222 ? 3.93400 23.57800 19.28500 1.000 13.84499 202 PHE A O 1
ATOM 1388 N N . ALA A 1 223 ? 3.40600 25.52000 18.19400 1.000 12.96199 203 ALA A N 1
ATOM 1389 C CA . ALA A 1 223 ? 2.93700 24.86600 16.94900 1.000 12.25348 203 ALA A CA 1
ATOM 1390 C C . ALA A 1 223 ? 4.09000 24.61900 16.01100 1.000 12.76136 203 ALA A C 1
ATOM 1391 O O . ALA A 1 223 ? 4.92500 25.50200 15.79600 1.000 13.94317 203 ALA A O 1
ATOM 1393 N N . SER A 1 224 ? 4.17700 23.38700 15.48300 1.000 13.64654 204 SER A N 1
ATOM 1394 C CA . SER A 1 224 ? 5.09300 23.17100 14.37300 1.000 13.68191 204 SER A CA 1
ATOM 1395 C C . SER A 1 224 ? 4.64900 23.97400 13.16800 1.000 12.10568 204 SER A C 1
ATOM 1396 O O . SER A 1 224 ? 3.47500 24.38300 13.05300 1.000 15.72916 204 SER A O 1
ATOM 1399 N N . SER A 1 225 ? 5.63300 24.29800 12.32000 1.000 12.54284 205 SER A N 1
ATOM 1400 C CA . SER A 1 225 ? 5.27800 24.81400 11.00200 1.000 12.98399 205 SER A CA 1
ATOM 1401 C C . SER A 1 225 ? 4.22500 23.94400 10.35300 1.000 14.03975 205 SER A C 1
ATOM 1402 O O . SER A 1 225 ? 4.31000 22.72000 10.38100 1.000 15.92277 205 SER A O 1
ATOM 1405 N N . LEU A 1 226 ? 3.23900 24.60600 9.71800 1.000 12.35401 206 LEU A N 1
ATOM 1406 C CA . LEU A 1 226 ? 2.29500 23.98000 8.80100 1.000 13.22437 206 LEU A CA 1
ATOM 1407 C C . LEU A 1 226 ? 2.48500 24.53100 7.38900 1.000 13.06334 206 LEU A C 1
ATOM 1408 O O . LEU A 1 226 ? 1.52900 24.58400 6.62200 1.000 16.14728 206 LEU A O 1
ATOM 1413 N N A ASN A 1 227 ? 3.70500 24.94500 7.00200 0.711 13.58891 207 ASN A N 1
ATOM 1414 N N B ASN A 1 227 ? 3.70800 24.94000 7.02800 0.289 13.21758 207 ASN A N 1
ATOM 1415 C CA A ASN A 1 227 ? 3.83100 25.61400 5.69200 0.711 13.26173 207 ASN A CA 1
ATOM 1416 C CA B ASN A 1 227 ? 3.94400 25.59000 5.72800 0.289 15.50681 207 ASN A CA 1
ATOM 1417 C C A ASN A 1 227 ? 4.01100 24.56400 4.60500 0.711 15.50351 207 ASN A C 1
ATOM 1418 C C B ASN A 1 227 ? 4.04600 24.53000 4.63100 0.289 15.66610 207 ASN A C 1
ATOM 1419 O O A ASN A 1 227 ? 4.92400 23.73500 4.69600 0.711 17.54046 207 ASN A O 1
ATOM 1420 O O B ASN A 1 227 ? 4.92200 23.66400 4.70600 0.289 16.76711 207 ASN A O 1
ATOM 1429 N N . PRO A 1 228 ? 3.18200 24.55100 3.60100 1.000 16.52221 208 PRO A N 1
ATOM 1430 C CA . PRO A 1 228 ? 3.34400 23.56900 2.53000 1.000 18.04041 208 PRO A CA 1
ATOM 1431 C C . PRO A 1 228 ? 4.42000 24.03800 1.56000 1.000 21.03316 208 PRO A C 1
ATOM 1432 O O . PRO A 1 228 ? 4.12200 24.65900 0.54000 1.000 29.59120 208 PRO A O 1
ATOM 1436 N N . VAL A 1 229 ? 5.64900 23.70900 1.85300 1.000 19.05868 209 VAL A N 1
ATOM 1437 C CA . VAL A 1 229 ? 6.74800 24.05500 0.96000 1.000 21.04584 209 VAL A CA 1
ATOM 1438 C C . VAL A 1 229 ? 7.51400 22.80000 0.60100 1.000 20.86520 209 VAL A C 1
ATOM 1439 O O . VAL A 1 229 ? 7.42900 21.75500 1.27200 1.000 22.55287 209 VAL A O 1
ATOM 1443 N N . SER A 1 230 ? 8.18400 22.86700 -0.53200 1.000 19.01034 210 SER A N 1
ATOM 1444 C CA . SER A 1 230 ? 8.81900 21.66800 -1.03800 1.000 16.25642 210 SER A CA 1
ATOM 1445 C C . SER A 1 230 ? 9.96600 22.05900 -1.95700 1.000 20.85383 210 SER A C 1
ATOM 1446 O O . SER A 1 230 ? 10.15300 23.23800 -2.29800 1.000 22.74092 210 SER A O 1
ATOM 1449 N N . ALA A 1 231 ? 10.71900 21.05500 -2.34900 1.000 20.52152 211 ALA A N 1
ATOM 1450 C CA . ALA A 1 231 ? 11.65200 21.20600 -3.45300 1.000 22.73488 211 ALA A CA 1
ATOM 1451 C C . ALA A 1 231 ? 10.88600 21.31000 -4.75700 1.000 23.21512 211 ALA A C 1
ATOM 1452 O O . ALA A 1 231 ? 9.66900 21.06200 -4.82600 1.000 23.01899 211 ALA A O 1
ATOM 1454 N N . ASP A 1 232 ? 11.62100 21.61000 -5.83400 1.000 22.53523 212 ASP A N 1
ATOM 1455 C CA . ASP A 1 232 ? 10.96000 22.05300 -7.06300 1.000 27.62465 212 ASP A CA 1
ATOM 1456 C C . ASP A 1 232 ? 10.11200 20.96600 -7.72600 1.000 30.47437 212 ASP A C 1
ATOM 1457 O O . ASP A 1 232 ? 9.02200 21.27100 -8.26700 1.000 29.16862 212 ASP A O 1
ATOM 1462 N N A ARG A 1 233 ? 10.60100 19.72200 -7.75300 0.436 24.29422 213 ARG A N 1
ATOM 1463 N N B ARG A 1 233 ? 10.60200 19.71900 -7.76300 0.564 23.46188 213 ARG A N 1
ATOM 1464 C CA A ARG A 1 233 ? 9.94200 18.63700 -8.47100 0.436 27.80071 213 ARG A CA 1
ATOM 1465 C CA B ARG A 1 233 ? 9.91900 18.64600 -8.48000 0.564 27.84887 213 ARG A CA 1
ATOM 1466 C C A ARG A 1 233 ? 8.93200 17.88900 -7.61500 0.436 25.08985 213 ARG A C 1
ATOM 1467 C C B ARG A 1 233 ? 8.89600 17.91600 -7.62300 0.564 25.23515 213 ARG A C 1
ATOM 1468 O O A ARG A 1 233 ? 8.24300 16.98700 -8.12100 0.436 22.74283 213 ARG A O 1
ATOM 1469 O O B ARG A 1 233 ? 8.16500 17.04800 -8.13500 0.564 22.04793 213 ARG A O 1
ATOM 1484 N N . TYR A 1 234 ? 8.82500 18.23100 -6.33500 1.000 24.18561 214 TYR A N 1
ATOM 1485 C CA . TYR A 1 234 ? 7.86100 17.55100 -5.47900 1.000 22.26055 214 TYR A CA 1
ATOM 1486 C C . TYR A 1 234 ? 6.44400 17.96900 -5.83500 1.000 23.72546 214 TYR A C 1
ATOM 1487 O O . TYR A 1 234 ? 6.18100 19.14800 -6.09500 1.000 19.35410 214 TYR A O 1
ATOM 1496 N N . ARG A 1 235 ? 5.51000 17.01000 -5.81600 1.000 18.85978 215 ARG A N 1
ATOM 1497 C CA . ARG A 1 235 ? 4.11500 17.36500 -6.05700 1.000 18.95320 215 ARG A CA 1
ATOM 1498 C C . ARG A 1 235 ? 3.27100 16.89300 -4.89300 1.000 19.82231 215 ARG A C 1
ATOM 1499 O O . ARG A 1 235 ? 3.14300 15.68100 -4.64800 1.000 18.83936 215 ARG A O 1
ATOM 1507 N N . PHE A 1 236 ? 2.60500 17.84200 -4.24400 1.000 19.17772 216 PHE A N 1
ATOM 1508 C CA . PHE A 1 236 ? 1.63200 17.46400 -3.21000 1.000 18.18958 216 PHE A CA 1
ATOM 1509 C C . PHE A 1 236 ? 0.43600 16.74200 -3.76800 1.000 20.80125 216 PHE A C 1
ATOM 1510 O O . PHE A 1 236 ? -0.25700 16.03800 -3.00300 1.000 21.27711 216 PHE A O 1
ATOM 1518 N N . THR A 1 237 ? 0.14200 16.93000 -5.07400 1.000 18.13712 217 THR A N 1
ATOM 1519 C CA . THR A 1 237 ? -0.98200 16.25000 -5.70800 1.000 19.51333 217 THR A CA 1
ATOM 1520 C C . THR A 1 237 ? -0.63900 14.84400 -6.22100 0.750 19.27601 217 THR A C 1
ATOM 1521 O O . THR A 1 237 ? -1.54000 14.16700 -6.75600 0.847 20.02759 217 THR A O 1
ATOM 1525 N N . ALA A 1 238 ? 0.60300 14.37600 -6.05100 1.000 19.15163 218 ALA A N 1
ATOM 1526 C CA . ALA A 1 238 ? 0.94500 13.03600 -6.50500 0.921 24.60871 218 ALA A CA 1
ATOM 1527 C C . ALA A 1 238 ? 0.30100 12.01400 -5.57300 1.000 22.54660 218 ALA A C 1
ATOM 1528 O O . ALA A 1 238 ? 0.19700 12.25200 -4.37100 0.830 19.22908 218 ALA A O 1
ATOM 1530 N N . PRO A 1 239 ? -0.13400 10.86400 -6.08400 1.000 24.89464 219 PRO A N 1
ATOM 1531 C CA . PRO A 1 239 ? -0.67500 9.85100 -5.16400 1.000 22.81730 219 PRO A CA 1
ATOM 1532 C C . PRO A 1 239 ? 0.28400 9.47500 -4.04400 1.000 22.27732 219 PRO A C 1
ATOM 1533 O O . PRO A 1 239 ? -0.18200 9.25500 -2.90800 1.000 21.39550 219 PRO A O 1
ATOM 1537 N N . SER A 1 240 ? 1.59600 9.43200 -4.32400 1.000 20.49346 220 SER A N 1
ATOM 1538 C CA . SER A 1 240 ? 2.55400 9.07900 -3.27000 1.000 19.35914 220 SER A CA 1
ATOM 1539 C C . SER A 1 240 ? 2.65500 10.14200 -2.17200 1.000 22.83201 220 SER A C 1
ATOM 1540 O O . SER A 1 240 ? 3.16600 9.82400 -1.07900 1.000 22.92690 220 SER A O 1
ATOM 1543 N N . SER A 1 241 ? 2.14100 11.35700 -2.40100 1.000 18.09240 221 SER A N 1
ATOM 1544 C CA . SER A 1 241 ? 2.10400 12.41600 -1.40000 1.000 17.34751 221 SER A CA 1
ATOM 1545 C C . SER A 1 241 ? 0.85500 12.38700 -0.52800 1.000 19.10552 221 SER A C 1
ATOM 1546 O O . SER A 1 241 ? 0.67800 13.31200 0.27800 1.000 20.55697 221 SER A O 1
ATOM 1549 N N . ALA A 1 242 ? -0.03200 11.42800 -0.74200 1.000 21.00008 222 ALA A N 1
ATOM 1550 C CA . ALA A 1 242 ? -1.31400 11.47800 -0.02100 1.000 21.37385 222 ALA A CA 1
ATOM 1551 C C . ALA A 1 242 ? -1.14100 11.45300 1.48300 1.000 19.61102 222 ALA A C 1
ATOM 1552 O O . ALA A 1 242 ? -1.90100 12.16800 2.16800 1.000 21.00482 222 ALA A O 1
ATOM 1554 N N . PRO A 1 243 ? -0.17500 10.71600 2.06800 1.000 20.12735 223 PRO A N 1
ATOM 1555 C CA . PRO A 1 243 ? 0.02000 10.80900 3.53900 1.000 20.47903 223 PRO A CA 1
ATOM 1556 C C . PRO A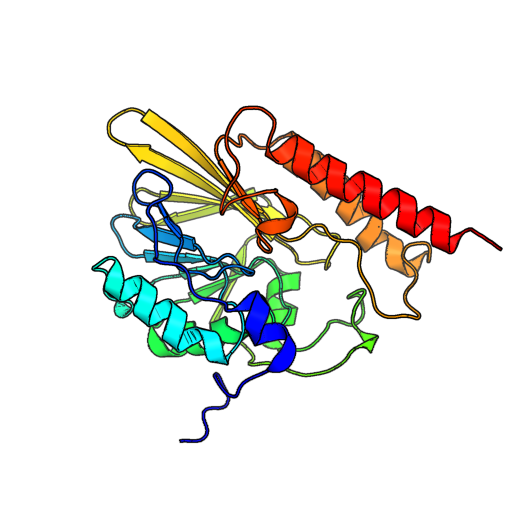 1 243 ? 0.31800 12.20100 4.00600 1.000 19.47460 223 PRO A C 1
ATOM 1557 O O . PRO A 1 243 ? -0.11300 12.55000 5.12200 1.000 20.99692 223 PRO A O 1
ATOM 1561 N N . ILE A 1 244 ? 1.04800 12.99100 3.20200 1.000 16.11612 224 ILE A N 1
ATOM 1562 C CA . ILE A 1 244 ? 1.36900 14.38300 3.57200 1.000 15.53711 224 ILE A CA 1
ATOM 1563 C C . ILE A 1 244 ? 0.10000 15.24400 3.53500 1.000 17.08114 224 ILE A C 1
ATOM 1564 O O . ILE A 1 244 ? -0.15100 16.04600 4.44200 1.000 18.59069 224 ILE A O 1
ATOM 1569 N N . VAL A 1 245 ? -0.71700 15.09700 2.48200 1.000 16.78358 225 VAL A N 1
ATOM 1570 C CA . VAL A 1 245 ? -1.92800 15.89500 2.34800 1.000 19.41788 225 VAL A CA 1
ATOM 1571 C C . VAL A 1 245 ? -2.98000 15.48500 3.38300 1.000 17.99502 225 VAL A C 1
ATOM 1572 O O . VAL A 1 245 ? -3.60500 16.34200 4.01100 1.000 20.03054 225 VAL A O 1
ATOM 1576 N N . LYS A 1 246 ? -3.19400 14.17900 3.57400 1.000 20.13986 226 LYS A N 1
ATOM 1577 C CA . LYS A 1 246 ? -4.08300 13.74800 4.65300 1.000 19.67261 226 LYS A CA 1
ATOM 1578 C C . LYS A 1 246 ? -3.52600 14.20400 5.99000 1.000 21.98402 226 LYS A C 1
ATOM 1579 O O . LYS A 1 246 ? -4.28900 14.46800 6.93400 1.000 21.68192 226 LYS A O 1
ATOM 1585 N N . GLY A 1 247 ? -2.19100 14.27900 6.06800 1.000 18.69191 227 GLY A N 1
ATOM 1586 C CA . GLY A 1 247 ? -1.54900 14.78900 7.28000 1.000 20.57358 227 GLY A CA 1
ATOM 1587 C C . GLY A 1 247 ? -1.94300 16.22000 7.57500 1.000 17.23639 227 GLY A C 1
ATOM 1588 O O . GLY A 1 247 ? -2.36600 16.54600 8.70000 1.000 18.06301 227 GLY A O 1
ATOM 1589 N N . PHE A 1 248 ? -1.92500 17.07400 6.54000 1.000 16.13404 228 PHE A N 1
ATOM 1590 C CA . PHE A 1 248 ? -2.36000 18.45400 6.74800 1.000 17.99511 228 PHE A CA 1
ATOM 1591 C C . PHE A 1 248 ? -3.80500 18.51000 7.24000 1.000 19.20410 228 PHE A C 1
ATOM 1592 O O . PHE A 1 248 ? -4.12300 19.31500 8.13900 1.000 19.03655 228 PHE A O 1
ATOM 1600 N N . GLU A 1 249 ? -4.67800 17.67100 6.67400 1.000 18.59337 229 GLU A N 1
ATOM 1601 C CA . GLU A 1 249 ? -6.07800 17.71500 7.08900 1.000 19.15261 229 GLU A CA 1
ATOM 1602 C C . GLU A 1 249 ? -6.19900 17.35200 8.56000 1.000 22.39474 229 GLU A C 1
ATOM 1603 O O . GLU A 1 249 ? -6.94200 18.00600 9.30300 1.000 19.48639 229 GLU A O 1
ATOM 1609 N N . ALA A 1 250 ? -5.42100 16.35200 9.01700 1.000 19.71790 230 ALA A N 1
ATOM 1610 C CA . ALA A 1 250 ? -5.47500 15.97200 10.43200 1.000 19.39492 230 ALA A CA 1
ATOM 1611 C C . ALA A 1 250 ? -4.92700 17.08100 11.31200 1.000 18.55812 230 ALA A C 1
ATOM 1612 O O . ALA A 1 250 ? -5.47000 17.36700 12.39000 1.000 19.54470 230 ALA A O 1
ATOM 1614 N N . SER A 1 251 ? -3.89600 17.76200 10.82900 1.000 16.91669 231 SER A N 1
ATOM 1615 C CA . SER A 1 251 ? -3.33400 18.88500 11.57200 1.000 16.79215 231 SER A CA 1
ATOM 1616 C C . SER A 1 251 ? -4.34900 20.01100 11.74100 1.000 16.94787 231 SER A C 1
ATOM 1617 O O . SER A 1 251 ? -4.40100 20.63800 12.81100 1.000 17.01110 231 SER A O 1
ATOM 1620 N N . TYR A 1 252 ? -5.11300 20.31800 10.69200 1.000 17.48911 232 TYR A N 1
ATOM 1621 C CA . TYR A 1 252 ? -6.08000 21.40300 10.80400 1.000 18.25668 232 TYR A CA 1
ATOM 1622 C C . TYR A 1 252 ? -7.14500 21.05200 11.82800 1.000 19.01752 232 TYR A C 1
ATOM 1623 O O . TYR A 1 252 ? -7.55700 21.91200 12.61800 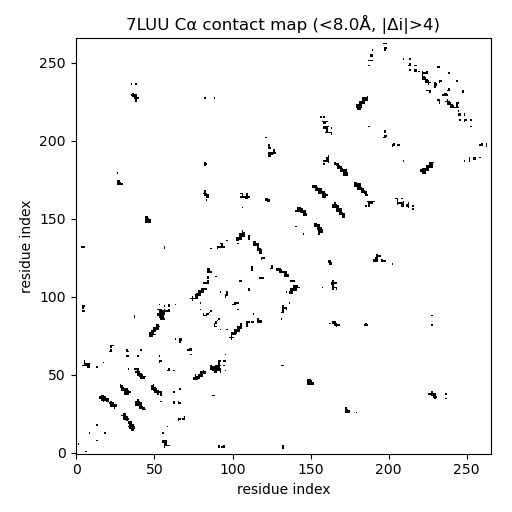1.000 21.19412 232 TYR A O 1
ATOM 1632 N N . ARG A 1 253 ? -7.57100 19.78000 11.84600 1.000 20.57211 233 ARG A N 1
ATOM 1633 C CA . ARG A 1 253 ? -8.57100 19.32700 12.81800 1.000 20.50920 233 ARG A CA 1
ATOM 1634 C C . ARG A 1 253 ? -8.01200 19.39700 14.23700 1.000 20.01675 233 ARG A C 1
ATOM 1635 O O . ARG A 1 253 ? -8.69200 19.90300 15.15300 1.000 20.64632 233 ARG A O 1
ATOM 1643 N N . ARG A 1 254 ? -6.74500 18.99900 14.40300 1.000 19.04431 234 ARG A N 1
ATOM 1644 C CA . ARG A 1 254 ? -6.09500 19.07100 15.71200 1.000 19.57460 234 ARG A CA 1
ATOM 1645 C C . ARG A 1 254 ? -5.99700 20.51100 16.16000 1.000 20.48197 234 ARG A C 1
ATOM 1646 O O . ARG A 1 254 ? -6.34300 20.85600 17.30600 1.000 21.78144 234 ARG A O 1
ATOM 1654 N N . MET A 1 255 ? -5.46500 21.37400 15.28300 1.000 17.94843 235 MET A N 1
ATOM 1655 C CA . MET A 1 255 ? -5.24700 22.76500 15.68500 1.000 17.92201 235 MET A CA 1
ATOM 1656 C C . MET A 1 255 ? -6.56900 23.49800 15.96100 1.000 23.33533 235 MET A C 1
ATOM 1657 O O . MET A 1 255 ? -6.61300 24.38800 16.80800 1.000 26.82595 235 MET A O 1
ATOM 1662 N N . GLY A 1 256 ? -7.65800 23.09200 15.32700 1.000 24.58953 236 GLY A N 1
ATOM 1663 C CA . GLY A 1 256 ? -8.97100 23.62100 15.67400 1.000 30.90861 236 GLY A CA 1
ATOM 1664 C C . GLY A 1 256 ? -9.51900 23.11200 16.99800 1.000 33.16702 236 GLY A C 1
ATOM 1665 O O . GLY A 1 256 ? -10.32300 23.81500 17.62600 1.000 34.63876 236 GLY A O 1
ATOM 1666 N N . ALA A 1 257 ? -9.10200 21.92800 17.44400 1.000 28.60191 237 ALA A N 1
ATOM 1667 C CA . ALA A 1 257 ? -9.55400 21.33300 18.70200 1.000 31.25209 237 ALA A CA 1
ATOM 1668 C C . ALA A 1 257 ? -8.77200 21.80100 19.92900 1.000 31.20108 237 ALA A C 1
ATOM 1669 O O . ALA A 1 257 ? -9.27800 21.68700 21.05400 1.000 28.73385 237 ALA A O 1
ATOM 1671 N N . LEU A 1 258 ? -7.53700 22.27900 19.76500 1.000 21.98198 238 LEU A N 1
ATOM 1672 C CA . LEU A 1 258 ? -6.71600 22.57400 20.91800 1.000 21.46051 238 LEU A CA 1
ATOM 1673 C C . LEU A 1 258 ? -7.25900 23.73900 21.70400 1.000 23.10560 238 LEU A C 1
ATOM 1674 O O . LEU A 1 258 ? -7.70500 24.73900 21.13700 1.000 25.28867 238 LEU A O 1
ATOM 1679 N N . LYS A 1 259 ? -7.14500 23.62800 23.02300 1.000 21.67056 239 LYS A N 1
ATOM 1680 C CA . LYS A 1 259 ? -7.27700 24.78600 23.88300 1.000 19.15158 239 LYS A CA 1
ATOM 1681 C C . LYS A 1 259 ? -5.98000 25.56800 23.69100 1.000 21.73715 239 LYS A C 1
ATOM 1682 O O . LYS A 1 259 ? -4.86800 25.01700 23.79500 1.000 25.71906 239 LYS A O 1
ATOM 1688 N N . CYS A 1 260 ? -6.14600 26.83100 23.42900 1.000 19.76881 240 CYS A N 1
ATOM 1689 C CA . CYS A 1 260 ? -5.05200 27.58800 22.84000 1.000 19.10607 240 CYS A CA 1
ATOM 1690 C C . CYS A 1 260 ? -5.25400 29.03900 23.23800 1.000 20.62683 240 CYS A C 1
ATOM 1691 O O . CYS A 1 260 ? -5.81000 29.88100 22.49400 1.000 24.90595 240 CYS A O 1
ATOM 1694 N N . ASP A 1 261 ? -4.83000 29.34800 24.46600 1.000 15.74767 241 ASP A N 1
ATOM 1695 C CA . ASP A 1 261 ? -4.84200 30.71900 24.91900 1.000 17.12176 241 ASP A CA 1
ATOM 1696 C C . ASP A 1 261 ? -3.63600 31.49300 24.39800 1.000 15.54623 241 ASP A C 1
ATOM 1697 O O . ASP A 1 261 ? -3.67000 32.73800 24.29100 1.000 16.01730 241 ASP A O 1
ATOM 1702 N N . ILE A 1 262 ? -2.52500 30.77900 24.15700 1.000 15.15100 242 ILE A N 1
ATOM 1703 C CA . ILE A 1 262 ? -1.31600 31.40800 23.68000 1.000 14.17516 242 ILE A CA 1
ATOM 1704 C C . ILE A 1 262 ? -0.78900 30.51200 22.57200 1.000 15.52143 242 ILE A C 1
ATOM 1705 O O . ILE A 1 262 ? -0.70100 29.29300 22.77500 1.000 14.45536 242 ILE A O 1
ATOM 1710 N N . LEU A 1 263 ? -0.42700 31.11400 21.42300 1.000 13.39937 243 LEU A N 1
ATOM 1711 C CA . LEU A 1 263 ? 0.14500 30.36900 20.28800 1.000 13.53487 243 LEU A CA 1
ATOM 1712 C C . LEU A 1 263 ? 1.55400 30.87100 20.04500 1.000 12.74510 243 LEU A C 1
ATOM 1713 O O . LEU A 1 263 ? 1.76300 32.07500 19.80100 1.000 12.72288 243 LEU A O 1
ATOM 1718 N N . ILE A 1 264 ? 2.52700 29.97100 20.14200 1.000 12.56586 244 ILE A N 1
ATOM 1719 C CA . ILE A 1 264 ? 3.91500 30.26100 19.72600 1.000 13.63723 244 ILE A CA 1
ATOM 1720 C C . ILE A 1 264 ? 4.14000 29.47300 18.45600 1.000 14.37084 244 ILE A C 1
ATOM 1721 O O . ILE A 1 264 ? 4.02100 28.25200 18.48500 1.000 16.46801 244 ILE A O 1
ATOM 1726 N N . SER A 1 265 ? 4.44400 30.15300 17.33800 1.000 12.31872 245 SER A N 1
ATOM 1727 C CA . SER A 1 265 ? 4.67800 29.45400 16.04600 1.000 11.96943 245 SER A CA 1
ATOM 1728 C C . SER A 1 265 ? 6.18800 29.22700 15.86200 1.000 12.96619 245 SER A C 1
ATOM 1729 O O . SER A 1 265 ? 6.96600 30.14300 16.08200 1.000 13.85194 245 SER A O 1
ATOM 1732 N N . ALA A 1 266 ? 6.60300 28.02800 15.42400 1.000 12.24950 246 ALA A N 1
ATOM 1733 C CA . ALA A 1 266 ? 8.04300 27.76100 15.18700 1.000 14.05269 246 ALA A CA 1
ATOM 1734 C C . ALA A 1 266 ? 8.73500 28.87500 14.37300 1.000 14.57114 246 ALA A C 1
ATOM 1735 O O . ALA A 1 266 ? 9.80800 29.35200 14.75200 1.000 14.40568 246 ALA A O 1
ATOM 1737 N N . HIS A 1 267 ? 8.13800 29.32200 13.26200 1.000 12.84781 247 HIS A N 1
ATOM 1738 C CA . HIS A 1 267 ? 8.53100 30.60200 12.66900 1.000 12.06206 247 HIS A CA 1
ATOM 1739 C C . HIS A 1 267 ? 7.54600 31.64600 13.19100 1.000 13.95578 247 HIS A C 1
ATOM 1740 O O . HIS A 1 267 ? 6.38000 31.61400 12.77700 1.000 13.14500 247 HIS A O 1
ATOM 1747 N N . PRO A 1 268 ? 7.94000 32.59100 14.03700 1.000 14.10189 248 PRO A N 1
ATOM 1748 C CA . PRO A 1 268 ? 6.92000 33.41600 14.71000 1.000 16.77291 248 PRO A CA 1
ATOM 1749 C C . PRO A 1 268 ? 6.16300 34.31800 13.73000 1.000 15.88221 248 PRO A C 1
ATOM 1750 O O . PRO A 1 268 ? 4.97100 34.56200 13.94800 1.000 17.66007 248 PRO A O 1
ATOM 1754 N N . ASP A 1 269 ? 6.75400 34.65500 12.60400 1.000 16.50876 249 ASP A N 1
ATOM 1755 C CA . ASP A 1 269 ? 6.03000 35.50900 11.64200 1.000 17.00072 249 ASP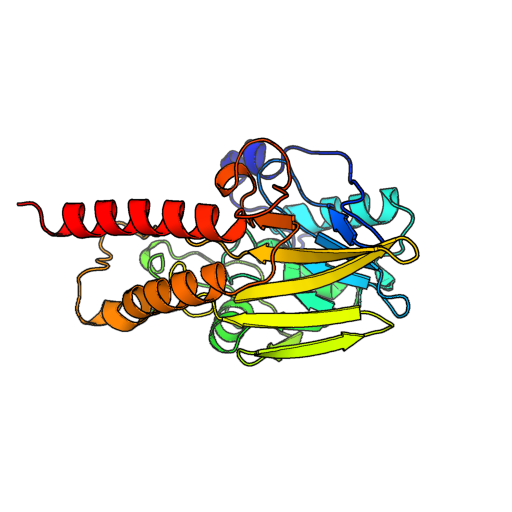 A CA 1
ATOM 1756 C C . ASP A 1 269 ? 4.82300 34.81200 11.01900 1.000 22.55517 249 ASP A C 1
ATOM 1757 O O . ASP A 1 269 ? 3.87800 35.48600 10.55100 1.000 22.10550 249 ASP A O 1
ATOM 1762 N N . ASN A 1 270 ? 4.78200 33.47900 11.04800 1.000 20.53694 250 ASN A N 1
ATOM 1763 C CA . ASN A 1 270 ? 3.59200 32.77900 10.56100 1.000 18.79180 250 ASN A CA 1
ATOM 1764 C C . ASN A 1 270 ? 2.36600 33.08400 11.39700 1.000 22.67732 250 ASN A C 1
ATOM 1765 O O . ASN A 1 270 ? 1.23100 32.93400 10.91000 1.000 26.94771 250 ASN A O 1
ATOM 1770 N N . ALA A 1 271 ? 2.53700 33.37100 12.67900 1.000 20.25061 251 ALA A N 1
ATOM 1771 C CA . ALA A 1 271 ? 1.41200 33.69900 13.52900 1.000 23.83580 251 ALA A CA 1
ATOM 1772 C C . ALA A 1 271 ? 1.19600 35.20900 13.60900 1.000 25.30038 251 ALA A C 1
ATOM 1773 O O . ALA A 1 271 ? 0.24900 35.66200 14.27300 1.000 29.75193 251 ALA A O 1
ATOM 1775 N N . GLY A 1 272 ? 2.05000 35.99200 12.99100 1.000 22.95787 252 GLY A N 1
ATOM 1776 C CA . GLY A 1 272 ? 1.74500 37.40100 13.04300 1.000 22.24894 252 GLY A CA 1
ATOM 1777 C C . GLY A 1 272 ? 2.83700 38.24800 13.64900 1.000 22.43130 252 GLY A C 1
ATOM 1778 O O . GLY A 1 272 ? 3.98000 37.83800 13.72400 1.000 21.68887 252 GLY A O 1
ATOM 1779 N N . ALA A 1 273 ? 2.47000 39.46000 13.99600 1.000 18.71260 253 ALA A N 1
ATOM 1780 C CA . ALA A 1 273 ? 3.43800 40.42100 14.52800 1.000 18.87552 253 ALA A CA 1
ATOM 1781 C C . ALA A 1 273 ? 3.81500 40.02300 15.94800 1.000 20.63226 253 ALA A C 1
ATOM 1782 O O . ALA A 1 273 ? 2.96100 39.64600 16.74600 1.000 27.58818 253 ALA A O 1
ATOM 1784 N N . GLY A 1 274 ? 5.05600 40.18300 16.29100 1.000 22.28804 254 GLY A N 1
ATOM 1785 C CA . GLY A 1 274 ? 5.33500 39.84700 17.67900 1.000 24.34612 254 GLY A CA 1
ATOM 1786 C C . GLY A 1 274 ? 5.70200 38.38000 17.82500 1.000 19.74577 254 GLY A C 1
ATOM 1787 O O . GLY A 1 274 ? 5.70300 37.59000 16.87900 1.000 22.31088 254 GLY A O 1
ATOM 1788 N N . ARG A 1 275 ? 6.03000 38.02200 19.05100 1.000 14.20754 255 ARG A N 1
ATOM 1789 C CA . ARG A 1 275 ? 6.65300 36.74000 19.31900 1.000 12.92851 255 ARG A CA 1
ATOM 1790 C C . ARG A 1 275 ? 5.66700 35.63800 19.63400 1.000 14.98709 255 ARG A C 1
ATOM 1791 O O . ARG A 1 275 ? 6.05100 34.45700 19.58700 1.000 15.85559 255 ARG A O 1
ATOM 1799 N N . TYR A 1 276 ? 4.45500 35.98500 20.06500 1.000 13.76776 256 TYR A N 1
ATOM 1800 C CA . TYR A 1 276 ? 3.41000 34.98700 20.19100 1.000 13.80291 256 TYR A CA 1
ATOM 1801 C C . TYR A 1 276 ? 2.07200 35.68400 20.05000 1.000 17.27915 256 TYR A C 1
ATOM 1802 O O . TYR A 1 276 ? 1.98900 36.90600 20.20200 1.000 17.00389 256 TYR A O 1
ATOM 1811 N N . GLY A 1 277 ? 1.03300 34.90900 19.75400 1.000 14.81374 257 GLY A N 1
ATOM 1812 C CA . GLY A 1 277 ? -0.33100 35.43000 19.60000 1.000 13.52579 257 GLY A CA 1
ATOM 1813 C C . GLY A 1 277 ? -1.14900 34.90100 20.75900 1.000 16.05363 257 GLY A C 1
ATOM 1814 O O . GLY A 1 277 ? -0.84400 33.83400 21.30400 1.000 17.12595 257 GLY A O 1
ATOM 1815 N N . SER A 1 278 ? -2.15200 35.67400 21.15800 1.000 14.07018 258 SER A N 1
ATOM 1816 C CA . SER A 1 278 ? -2.97000 35.25200 22.29300 1.000 14.44200 258 SER A CA 1
ATOM 1817 C C . SER A 1 278 ? -4.45000 35.47000 22.03400 1.000 17.26577 258 SER A C 1
ATOM 1818 O O . SER A 1 278 ? -4.87500 36.32500 21.24900 1.000 16.83286 258 SER A O 1
ATOM 1821 N N . GLY A 1 279 ? -5.25800 34.70000 22.73800 1.000 15.24808 259 GLY A N 1
ATOM 1822 C CA . GLY A 1 279 ? -6.67900 34.99900 22.74000 1.000 16.46364 259 GLY A CA 1
ATOM 1823 C C . GLY A 1 279 ? -7.44700 34.01100 21.90200 1.000 15.93749 259 GLY A C 1
ATOM 1824 O O . GLY A 1 279 ? -6.89400 33.28900 21.06800 1.000 17.43213 259 GLY A O 1
ATOM 1825 N N . SER A 1 280 ? -8.76100 33.97000 22.15500 1.000 16.58408 260 SER A N 1
ATOM 1826 C CA . SER A 1 280 ? -9.64000 33.03500 21.50000 1.000 17.96091 260 SER A CA 1
ATOM 1827 C C . SER A 1 280 ? -9.45200 33.03600 19.99200 1.000 19.65205 260 SER A C 1
ATOM 1828 O O . SER A 1 280 ? -9.59000 34.08700 19.33600 1.000 19.20657 260 SER A O 1
ATOM 1831 N N . GLY A 1 281 ? -9.20900 31.83900 19.41900 1.000 17.35081 261 GLY A N 1
ATOM 1832 C CA . GLY A 1 281 ? -9.14500 31.72000 17.97400 1.000 18.61164 261 GLY A CA 1
ATOM 1833 C C . GLY A 1 281 ? -7.73100 31.63000 17.37500 1.000 18.02083 261 GLY A C 1
ATOM 1834 O O . GLY A 1 281 ? -7.59200 31.41700 16.16900 1.000 19.08646 261 GLY A O 1
ATOM 1835 N N . ALA A 1 282 ? -6.67400 31.77600 18.18100 1.000 18.02198 262 ALA A N 1
ATOM 1836 C CA . ALA A 1 282 ? -5.33200 31.90800 17.57200 1.000 16.06781 262 ALA A CA 1
ATOM 1837 C C . ALA A 1 282 ? -4.92600 30.66500 16.79300 1.000 18.18320 262 ALA A C 1
ATOM 1838 O O . ALA A 1 282 ? -4.38900 30.74000 15.67100 1.000 17.20024 262 ALA A O 1
ATOM 1840 N N . CYS A 1 283 ? -5.11400 29.48100 17.40500 1.000 16.92094 263 CYS A N 1
ATOM 1841 C CA . CYS A 1 283 ? -4.68600 28.27900 16.71800 1.000 16.09025 263 CYS A CA 1
ATOM 1842 C C . CYS A 1 283 ? -5.55500 28.01500 15.51000 1.000 18.24912 263 CYS A C 1
ATOM 1843 O O . CYS A 1 283 ? -5.06500 27.49000 14.50800 1.000 16.78172 263 CYS A O 1
ATOM 1846 N N . ARG A 1 284 ? -6.83700 28.31600 15.60700 1.000 17.50190 264 ARG A N 1
ATOM 1847 C CA . ARG A 1 284 ? -7.71700 28.12500 14.45000 1.000 18.98155 264 ARG A CA 1
ATOM 1848 C C . ARG A 1 284 ? -7.29500 29.01300 13.28000 1.000 20.41405 264 ARG A C 1
ATOM 1849 O O . ARG A 1 284 ? -7.26700 28.55200 12.13400 1.000 19.25041 264 ARG A O 1
ATOM 1857 N N . SER A 1 285 ? -6.94500 30.27500 13.55400 1.000 18.34757 265 SER A N 1
ATOM 1858 C CA . SER A 1 285 ? -6.46200 31.17300 12.49000 1.000 18.64109 265 SER A CA 1
ATOM 1859 C C . SER A 1 285 ? -5.17700 30.67100 11.87300 1.000 18.01269 265 SER A C 1
ATOM 1860 O O . SER A 1 285 ? -4.97200 30.79900 10.65100 1.000 18.86552 265 SER A O 1
ATOM 1863 N N . TYR A 1 286 ? -4.27900 30.17800 12.70900 1.000 15.04010 266 TYR A N 1
ATOM 1864 C CA . TYR A 1 286 ? -3.01700 29.63700 12.22200 1.000 15.55304 266 TYR A CA 1
ATOM 1865 C C . TYR A 1 286 ? -3.27900 28.50100 11.24500 1.000 19.32770 266 TYR A C 1
ATOM 1866 O O . TYR A 1 286 ? -2.63500 28.40400 10.19600 1.000 17.00762 266 TYR A O 1
ATOM 1875 N N . ALA A 1 287 ? -4.17400 27.58200 11.61800 1.000 18.64607 267 ALA A N 1
ATOM 1876 C CA . ALA A 1 287 ? -4.51700 26.47000 10.71700 1.000 17.16545 267 ALA A CA 1
ATOM 1877 C C . ALA A 1 287 ? -5.15200 26.98500 9.43400 1.000 18.69952 267 ALA A C 1
ATOM 1878 O O . ALA A 1 287 ? -4.85400 26.48200 8.35700 1.000 19.27859 267 ALA A O 1
ATOM 1880 N N . GLU A 1 288 ? -6.05600 27.96700 9.52900 1.000 17.20569 268 GLU A N 1
ATOM 1881 C CA . GLU A 1 288 ? -6.70200 28.47500 8.31400 1.000 19.79272 268 GLU A CA 1
ATOM 1882 C C . GLU A 1 288 ? -5.69100 29.09800 7.36400 1.000 22.17149 268 GLU A C 1
ATOM 1883 O O . GLU A 1 288 ? -5.83400 28.96400 6.13000 1.000 21.36394 268 GLU A O 1
ATOM 1889 N N . ARG A 1 289 ? -4.68600 29.81600 7.91100 1.000 20.05179 269 ARG A N 1
ATOM 1890 C CA . ARG A 1 289 ? -3.57700 30.33700 7.07200 1.000 19.11286 269 ARG A CA 1
ATOM 1891 C C . ARG A 1 289 ? -2.91400 29.23500 6.26500 1.000 18.91409 269 ARG A C 1
ATOM 1892 O O . ARG A 1 289 ? -2.70900 29.38600 5.03300 1.000 19.39289 269 ARG A O 1
ATOM 1900 N N . SER A 1 290 ? -2.59500 28.10800 6.94600 1.000 16.36363 270 SER A N 1
ATOM 1901 C CA . SER A 1 290 ? -1.98300 26.96700 6.26800 1.000 18.10122 270 SER A CA 1
ATOM 1902 C C . SER A 1 290 ? -2.93400 26.38700 5.22800 1.000 19.07079 270 SER A C 1
ATOM 1903 O O . SER A 1 290 ? -2.53200 26.10000 4.09900 1.000 18.59288 270 SER A O 1
ATOM 1906 N N . ARG A 1 291 ? -4.19900 26.20200 5.61000 1.000 17.27570 271 ARG A N 1
ATOM 1907 C CA . ARG A 1 291 ? -5.15500 25.63900 4.65900 1.000 17.78936 271 ARG A CA 1
ATOM 1908 C C . ARG A 1 291 ? -5.19100 26.46200 3.39600 1.000 21.58146 271 ARG A C 1
ATOM 1909 O O . ARG A 1 291 ? -5.24000 25.89500 2.27700 1.000 20.87530 271 ARG A O 1
ATOM 1917 N N . ARG A 1 292 ? -5.19300 27.80200 3.53600 1.000 19.74149 272 ARG A N 1
ATOM 1918 C CA . ARG A 1 292 ? -5.23800 28.65300 2.34200 1.000 22.53328 272 ARG A CA 1
ATOM 1919 C C . ARG A 1 292 ? -3.97900 28.49000 1.49200 1.000 23.83916 272 ARG A C 1
ATOM 1920 O O . ARG A 1 292 ? -4.06100 28.46500 0.25600 1.000 22.06076 272 ARG A O 1
ATOM 1928 N N . LEU A 1 293 ? -2.81400 28.37900 2.14100 1.000 21.34395 273 LEU A N 1
ATOM 1929 C CA . LEU A 1 293 ? -1.58200 28.17700 1.39000 1.000 17.90708 273 LEU A CA 1
ATOM 1930 C C . LEU A 1 293 ? -1.59600 26.82500 0.66500 1.000 18.48244 273 LEU A C 1
ATOM 1931 O O . LEU A 1 293 ? -1.11000 26.73800 -0.47500 1.000 20.93444 273 LEU A O 1
ATOM 1936 N N . LEU A 1 294 ? -2.08100 25.77300 1.34100 1.000 19.61218 274 LEU A N 1
ATOM 1937 C CA . LEU A 1 294 ? -2.15400 24.43400 0.72700 1.000 18.99541 274 LEU A CA 1
ATOM 1938 C C . LEU A 1 294 ? -3.08700 24.45600 -0.47200 1.000 19.84267 274 LEU A C 1
ATOM 1939 O O . LEU A 1 294 ? -2.75500 23.95900 -1.55700 1.000 18.33016 274 LEU A O 1
ATOM 1944 N N . ALA A 1 295 ? -4.25000 25.08900 -0.30600 1.000 18.41323 275 ALA A N 1
ATOM 1945 C CA . ALA A 1 295 ? -5.18900 25.14000 -1.42600 1.000 18.04542 275 ALA A CA 1
ATOM 1946 C C . ALA A 1 295 ? -4.54900 25.81600 -2.62400 1.000 21.24454 275 ALA A C 1
ATOM 1947 O O . ALA A 1 295 ? -4.79000 25.42500 -3.79300 1.000 21.51780 275 ALA A O 1
ATOM 1949 N N . LYS A 1 296 ? -3.83100 26.90900 -2.36700 1.000 21.35876 276 LYS A N 1
ATOM 1950 C CA . LYS A 1 296 ? -3.18400 27.63100 -3.46200 1.000 22.67406 276 LYS A CA 1
ATOM 1951 C C . LYS A 1 296 ? -2.12300 26.74800 -4.12800 1.000 22.73456 276 LYS A C 1
ATOM 1952 O O . LYS A 1 296 ? -2.00400 26.72500 -5.36800 1.000 22.36962 276 LYS A O 1
ATOM 1958 N N . ARG A 1 297 ? -1.37300 25.99400 -3.32300 1.000 20.97767 277 ARG A N 1
ATOM 1959 C CA . ARG A 1 297 ? -0.33400 25.12100 -3.84900 1.000 21.64683 277 ARG A CA 1
ATOM 1960 C C . ARG A 1 297 ? -0.93800 23.99200 -4.68900 1.000 23.35994 277 ARG A C 1
ATOM 1961 O O . ARG A 1 297 ? -0.45000 23.72000 -5.79500 1.000 18.89094 277 ARG A O 1
ATOM 1969 N N . LEU A 1 298 ? -2.01100 23.34500 -4.18700 1.000 17.71183 278 LEU A N 1
ATOM 1970 C CA . LEU A 1 298 ? -2.66800 22.27300 -4.94700 1.000 17.86967 278 LEU A CA 1
ATOM 1971 C C . LEU A 1 298 ? -3.17900 22.79800 -6.26700 1.000 19.31921 278 LEU A C 1
ATOM 1972 O O . LEU A 1 298 ? -3.08700 22.12300 -7.29900 1.000 20.64834 278 LEU A O 1
ATOM 1977 N N . ALA A 1 299 ? -3.78600 23.97600 -6.25300 1.000 19.80572 279 ALA A N 1
ATOM 1978 C CA . ALA A 1 299 ? -4.29100 24.52300 -7.50600 1.000 23.03101 279 ALA A CA 1
ATOM 1979 C C . ALA A 1 299 ? -3.13600 24.79100 -8.46500 1.000 21.83563 279 ALA A C 1
ATOM 1980 O O . ALA A 1 299 ? -3.25500 24.56500 -9.68400 1.000 23.89115 279 ALA A O 1
ATOM 1982 N N . GLU A 1 300 ? -2.02100 25.31300 -7.93500 1.000 22.16915 280 GLU A N 1
ATOM 1983 C CA . GLU A 1 300 ? -0.85600 25.59400 -8.77200 1.000 23.29054 280 GLU A CA 1
ATOM 1984 C C . GLU A 1 300 ? -0.39600 24.36100 -9.50200 1.000 22.17258 280 GLU A C 1
ATOM 1985 O O . GLU A 1 300 ? 0.00400 24.43800 -10.67200 1.000 24.83708 280 GLU A O 1
ATOM 1991 N N . GLU A 1 301 ? -0.49500 23.20500 -8.85500 1.000 20.88307 281 GLU A N 1
ATOM 1992 C CA . GLU A 1 301 ? -0.08400 21.93200 -9.44800 1.000 20.74018 281 GLU A CA 1
ATOM 1993 C C . GLU A 1 301 ? -1.10400 21.37100 -10.41600 1.000 28.33776 281 GLU A C 1
ATOM 1994 O O . GLU A 1 301 ? -0.84400 20.32100 -11.01400 1.000 27.99843 281 GLU A O 1
ATOM 2000 N N . ARG A 1 302 ? -2.27900 21.99900 -10.54300 1.000 22.34108 282 ARG A N 1
ATOM 2001 C CA . ARG A 1 302 ? -3.35300 21.46100 -11.36400 1.000 22.20250 282 ARG A CA 1
ATOM 2002 C C . ARG A 1 302 ? -3.64900 22.44000 -12.50000 1.000 25.86471 282 ARG A C 1
ATOM 2003 O O . ARG A 1 302 ? -4.67600 22.31500 -13.21400 1.000 29.42997 282 ARG A O 1
ATOM 2011 N N . ARG A 1 303 ? -2.74900 23.40000 -12.68700 1.000 25.24492 283 ARG A N 1
ATOM 2012 C CA . ARG A 1 303 ? -2.83300 24.40000 -13.74700 1.000 29.67422 283 ARG A CA 1
ATOM 2013 C C . ARG A 1 303 ? -2.00600 23.91300 -14.90700 1.000 29.91422 283 ARG A C 1
ATOM 2014 O O . ARG A 1 303 ? -0.89300 23.42300 -14.72000 1.000 32.61096 283 ARG A O 1
ATOM 2022 N N A GLU A 1 304 ? -2.53700 24.07600 -16.11200 0.629 35.19083 284 GLU A N 1
ATOM 2023 N N B GLU A 1 304 ? -2.54300 24.04900 -16.11500 0.371 34.50574 284 GLU A N 1
ATOM 2024 C CA A GLU A 1 304 ? -1.77500 23.74900 -17.29400 0.629 33.60168 284 GLU A CA 1
ATOM 2025 C CA B GLU A 1 304 ? -1.84400 23.58000 -17.30200 0.371 34.19586 284 GLU A CA 1
ATOM 2026 C C A GLU A 1 304 ? -0.49600 24.61400 -17.45700 0.629 39.17777 284 GLU A C 1
ATOM 2027 C C B GLU A 1 304 ? -0.52600 24.32800 -17.56600 0.371 38.32160 284 GLU A C 1
ATOM 2028 O O A GLU A 1 304 ? -0.45600 25.81100 -17.11500 0.629 31.41522 284 GLU A O 1
ATOM 2029 O O B GLU A 1 304 ? 0.52000 23.72800 -17.85400 0.371 33.67370 284 GLU A O 1
#

Radius of gyration: 17.36 Å; Cα contacts (8 Å, |Δi|>4): 636; chains: 1; bounding box: 48×32×58 Å

Secondary stru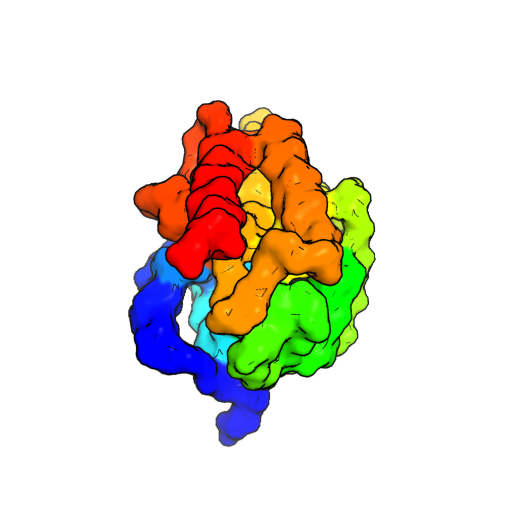cture (DSSP, 8-state):
---TTT----HHHHHHHT-B---EEEETTEEE-SBSSS--EEEE-SSSEEEE--BSGGGHHHHHHHHHHTT--GGGEEEEE-S-SSHHHHTTHHHHHHHH-PEEEE-HHHHHHHHHTS--TTSTTGGG--------SEEE--TT-EEEETTEEEEEEE--SSSTT-EEEEEEEEETTEEEEEEEEPP------TT--TTSGGGHHHHHHHHHHHHHHHHS--SEEEESSGGGG-SSS-EESTTHHHHHHHHHHHHHHHHHHHTT--

Solvent-accessible surface area: 11984 Å² total; per-residue (Å²): 164,114,38,81,36,27,118,81,41,22,85,118,140,9,137,141,48,16,33,119,55,90,20,80,126,14,14,4,68,3,17,5,0,1,8,46,12,1,8,0,1,0,5,37,1,71,60,16,6,0,0,0,0,0,1,0,0,25,0,2,73,83,0,12,47,11,0,142,143,47,69,40,52,7,170,66,1,102,32,0,0,4,0,1,13,8,43,19,2,1,0,0,0,8,1,0,7,111,79,13,48,0,36,0,0,1,10,151,57,2,0,74,5,3,120,64,0,33,26,37,185,57,6,1,36,87,96,135,36,59,75,16,16,53,7,105,111,36,89,56,1,160,83,45,60,47,4,166,19,48,212,11,45,0,29,0,18,35,0,16,0,13,5,49,6,1,2,1,0,17,10,94,6,55,75,79,208,149,68,59,12,0,0,0,0,0,1,3,23,11,69,17,5,125,196,40,102,3,36,32,126,100,5,44,74,3,22,128,5,0,56,38,0,8,163,84,1,27,74,19,154,14,47,3,4,1,0,0,30,10,101,16,38,36,107,56,42,79,22,76,34,120,21,20,1,124,75,9,6,75,72,2,111,142,66,10,58,135,42,50,51,78,35,184,158,221

Foldseek 3Di:
DCDQLQNFDPVVVCVQQQAADQKDAPFAQKIWQGHQFFTKIWGDQQQFIEIEFAAASNCNVSSQVNCVVVPDHLLRHAEYEYQALDRRGHQNVQVSCVVRVHAYEFAPVRLVSQQFQWDDPLQLANVVTDGGDHHDRYDHDDAQDWDDGRPKIKGWHQQAQNHRGGIKIWIWHDDVPDIAIAIEHEDLANDHDDPGACPDPSNVSNVVSLVVNLVVLVPDRHQKYAYRGNPLQHPDGIDGDPCSSNVSSVSSVVNVVVRNVVVVDD

InterPro domains:
  IPR001279 Metallo-beta-lactamase [PF00753] (65-206)
  IPR001279 Metallo-beta-lactamase [SM00849] (75-267)
  IPR036866 Ribonuclease Z/Hydroxyacylglutathione hydrolase-like [G3DSA:3.60.15.10] (47-307)
  IPR036866 Ribonuclease Z/Hydroxyacylglutathione hydrolase-like [SSF56281] (27-267)
  IPR050855 Metallo-beta-lactamase type 2-like [PTHR42951] (74-207)

B-factor: mean 25.1, std 13.64, range [10.2, 104.14]

Organism: Sphingobium indicum (strain DSM 16412 / CCM 7286 / MTCC 6364 / B90A) (NCBI:txid861109)

Sequence (266 aa):
SDDPLTRPMAVERAKEWLAPLPPERVFGNNSYLVGFAGLSVALIDTGAGLVLIDGALPQAAPMILSNVRKLGFDPRDIKFILSTEPHYDHAGGIAALARDTGATVVASRRGAEGLRAGAHAKDDPQFDYGGAWPAVSRLRVMKDGEVLRIGRASITAHATPGHTMGSMTWSWNACEGKRCKAIVFASSLNNPVSADRRYRFTAPSSAPIVKGFEASYRRMGALKCDILISAHPDNAGAGRYGSGSGACRSYAERSRRLLAKRLAEERREE